Protein AF-A0A352CV42-F1 (afdb_monomer)

Structure (mm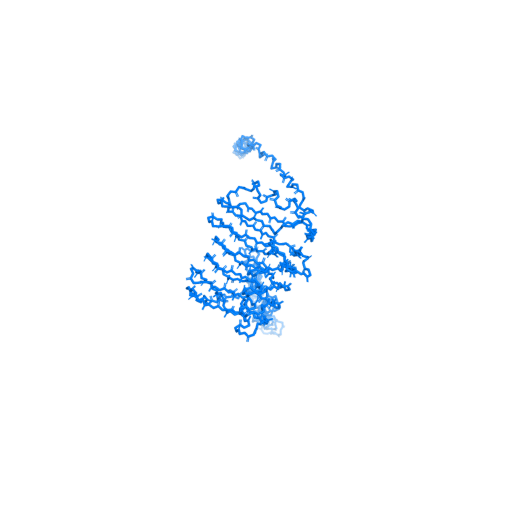CIF, N/CA/C/O backbone):
data_AF-A0A352CV42-F1
#
_entry.id   AF-A0A352CV42-F1
#
loop_
_atom_site.group_PDB
_atom_site.id
_atom_site.type_symbol
_atom_site.label_atom_id
_atom_site.label_alt_id
_atom_site.label_comp_id
_atom_site.label_asym_id
_atom_site.label_entity_id
_atom_site.label_seq_id
_atom_site.pdbx_PDB_ins_code
_atom_site.Cartn_x
_atom_site.Cartn_y
_atom_site.Cartn_z
_atom_site.occupancy
_atom_site.B_iso_or_equiv
_atom_site.auth_seq_id
_atom_site.auth_comp_id
_atom_site.auth_asym_id
_atom_site.auth_atom_id
_atom_site.pdbx_PDB_model_num
ATOM 1 N N . MET A 1 1 ? -35.108 29.753 67.900 1.00 44.59 1 MET A N 1
ATOM 2 C CA . MET A 1 1 ? -34.947 29.609 66.430 1.00 44.59 1 MET A CA 1
ATOM 3 C C . MET A 1 1 ? -33.799 30.403 65.789 1.00 44.59 1 MET A C 1
ATOM 5 O O . MET A 1 1 ? -33.367 29.991 64.727 1.00 44.59 1 MET A O 1
ATOM 9 N N . LYS A 1 2 ? -33.231 31.471 66.382 1.00 38.94 2 LYS A N 1
ATOM 10 C CA . LYS A 1 2 ? -32.103 32.222 65.763 1.00 38.94 2 LYS A CA 1
ATOM 11 C C . LYS A 1 2 ? -30.687 31.648 65.998 1.00 38.94 2 LYS A C 1
ATOM 13 O O . LYS A 1 2 ? -29.752 32.068 65.327 1.00 38.94 2 LYS A O 1
ATOM 18 N N . ILE A 1 3 ? -30.512 30.689 66.914 1.00 37.19 3 ILE A N 1
ATOM 19 C CA . ILE A 1 3 ? -29.184 30.149 67.293 1.00 37.19 3 ILE A CA 1
ATOM 20 C C . ILE A 1 3 ? -28.793 28.905 66.465 1.00 37.19 3 ILE A C 1
ATOM 22 O O . ILE A 1 3 ? -27.615 28.708 66.176 1.00 37.19 3 ILE A O 1
ATOM 26 N N . LEU A 1 4 ? -29.769 28.117 65.997 1.00 36.81 4 LEU A N 1
ATOM 27 C CA . LEU A 1 4 ? -29.536 26.957 65.117 1.00 36.81 4 LEU A CA 1
ATOM 28 C C . LEU A 1 4 ? -29.129 27.363 63.687 1.00 36.81 4 LEU A C 1
ATOM 30 O O . LEU A 1 4 ? -28.335 26.672 63.061 1.00 36.81 4 LEU A O 1
ATOM 34 N N . TYR A 1 5 ? -29.573 28.533 63.213 1.00 37.97 5 TYR A N 1
ATOM 35 C CA . TYR A 1 5 ? -29.258 29.038 61.869 1.00 37.97 5 TYR A CA 1
ATOM 36 C C . TYR A 1 5 ? -27.794 29.506 61.723 1.00 37.97 5 TYR A C 1
ATOM 38 O O . TYR A 1 5 ? -27.176 29.323 60.680 1.00 37.97 5 TYR A O 1
ATOM 46 N N . LYS A 1 6 ? -27.184 30.045 62.793 1.00 40.19 6 LYS A N 1
ATOM 47 C CA . LYS A 1 6 ? -25.776 30.494 62.772 1.00 40.19 6 LYS A CA 1
ATOM 48 C C . LYS A 1 6 ? -24.760 29.346 62.830 1.00 40.19 6 LYS A C 1
ATOM 50 O O . LYS A 1 6 ? -23.669 29.489 62.288 1.00 40.19 6 LYS A O 1
ATOM 55 N N . LYS A 1 7 ? -25.100 28.212 63.458 1.00 40.09 7 LYS A N 1
ATOM 56 C CA . LYS A 1 7 ? -24.199 27.044 63.531 1.00 40.09 7 LYS A CA 1
ATOM 57 C C . LYS A 1 7 ? -24.147 26.254 62.216 1.00 40.09 7 LYS A C 1
ATOM 59 O O . LYS A 1 7 ? -23.082 25.754 61.876 1.00 40.09 7 LYS A O 1
ATOM 64 N N . GLY A 1 8 ? -25.247 26.214 61.455 1.00 41.50 8 GLY A N 1
ATOM 65 C CA . GLY A 1 8 ? -25.290 25.579 60.131 1.00 41.50 8 GLY A CA 1
ATOM 66 C C . GLY A 1 8 ? -24.455 26.319 59.081 1.00 41.50 8 GLY A C 1
ATOM 67 O O . GLY A 1 8 ? -23.650 25.701 58.395 1.00 41.50 8 GLY A O 1
ATOM 68 N N . ILE A 1 9 ? -24.553 27.651 59.022 1.00 44.56 9 ILE A N 1
ATOM 69 C CA . ILE A 1 9 ? -23.793 28.467 58.054 1.00 44.56 9 ILE A CA 1
ATOM 70 C C . ILE A 1 9 ? -22.281 28.403 58.328 1.00 44.56 9 ILE A C 1
ATOM 72 O O . ILE A 1 9 ? -21.491 28.276 57.399 1.00 44.56 9 ILE A O 1
ATOM 76 N N . ALA A 1 10 ? -21.862 28.404 59.599 1.00 40.94 10 ALA A N 1
ATOM 77 C CA . ALA A 1 10 ? -20.447 28.279 59.957 1.00 40.94 10 ALA A CA 1
ATOM 78 C C . ALA A 1 10 ? -19.856 26.894 59.622 1.00 40.94 10 ALA A C 1
ATOM 80 O O . ALA A 1 10 ? -18.671 26.799 59.300 1.00 40.94 10 ALA A O 1
ATOM 81 N N . ALA A 1 11 ? -20.664 25.828 59.671 1.00 42.75 11 ALA A N 1
ATOM 82 C CA . ALA A 1 11 ? -20.251 24.484 59.264 1.00 42.75 11 ALA A CA 1
ATOM 83 C C . ALA A 1 11 ? -20.149 24.357 57.733 1.00 42.75 11 ALA A C 1
ATOM 85 O O . ALA A 1 11 ? -19.164 23.821 57.231 1.00 42.75 11 ALA A O 1
ATOM 86 N N . VAL A 1 12 ? -21.103 24.936 56.995 1.00 46.34 12 VAL A N 1
ATOM 87 C CA . VAL A 1 12 ? -21.096 24.965 55.522 1.00 46.34 12 VAL A CA 1
ATOM 88 C C . VAL A 1 12 ? -19.933 25.810 54.982 1.00 46.34 12 VAL A C 1
ATOM 90 O O . VAL A 1 12 ? -19.241 25.367 54.071 1.00 46.34 12 VAL A O 1
ATOM 93 N N . CYS A 1 13 ? -19.619 26.959 55.596 1.00 44.19 13 CYS A N 1
ATOM 94 C CA . CYS A 1 13 ? -18.446 27.766 55.229 1.00 44.19 13 CYS A CA 1
ATOM 95 C C . CYS A 1 13 ? -17.107 27.060 55.504 1.00 44.19 13 CYS A C 1
ATOM 97 O O . CYS A 1 13 ? -16.159 27.253 54.749 1.00 44.19 13 CYS A O 1
ATOM 99 N N . ARG A 1 14 ? -17.004 26.236 56.559 1.00 46.50 14 ARG A N 1
ATOM 100 C CA . ARG A 1 14 ? -15.775 25.474 56.851 1.00 46.50 14 ARG A CA 1
ATOM 101 C C . ARG A 1 14 ? -15.557 24.330 55.867 1.00 46.50 14 ARG A C 1
ATOM 103 O O . ARG A 1 14 ? -14.428 24.124 55.442 1.00 46.50 14 ARG A O 1
ATOM 110 N N . ILE A 1 15 ? -16.625 23.635 55.476 1.00 47.34 15 ILE A N 1
ATOM 111 C CA . ILE A 1 15 ? -16.559 22.572 54.465 1.00 47.34 15 ILE A CA 1
ATOM 112 C C . ILE A 1 15 ? -16.246 23.181 53.090 1.00 47.34 15 ILE A C 1
ATOM 114 O O . ILE A 1 15 ? -15.341 22.703 52.418 1.00 47.34 15 ILE A O 1
ATOM 118 N N . ALA A 1 16 ? -16.881 24.299 52.719 1.00 46.31 16 ALA A N 1
ATOM 119 C CA . ALA A 1 16 ? -16.576 25.010 51.476 1.00 46.31 16 ALA A CA 1
ATOM 120 C C . ALA A 1 16 ? -15.121 25.520 51.422 1.00 46.31 16 ALA A C 1
ATOM 122 O O . ALA A 1 16 ? -14.476 25.396 50.387 1.00 46.31 16 ALA A O 1
ATOM 123 N N . ALA A 1 17 ? -14.569 26.021 52.535 1.00 48.59 17 ALA A N 1
ATOM 124 C CA . ALA A 1 17 ? -13.170 26.454 52.606 1.00 48.59 17 ALA A CA 1
ATOM 125 C C . ALA A 1 17 ? -12.165 25.286 52.532 1.00 48.59 17 ALA A C 1
ATOM 127 O O . ALA A 1 17 ? -11.094 25.441 51.951 1.00 48.59 17 ALA A O 1
ATOM 128 N N . LEU A 1 18 ? -12.512 24.112 53.074 1.00 45.44 18 LEU A N 1
ATOM 129 C CA . LEU A 1 18 ? -11.712 22.885 52.955 1.00 45.44 18 LEU A CA 1
ATOM 130 C C . LEU A 1 18 ? -11.711 22.333 51.520 1.00 45.44 18 LEU A C 1
ATOM 132 O O . LEU A 1 18 ? -10.660 21.919 51.041 1.00 45.44 18 LEU A O 1
ATOM 136 N N . TYR A 1 19 ? -12.841 22.407 50.808 1.00 44.41 19 TYR A N 1
ATOM 137 C CA . TYR A 1 19 ? -12.911 22.062 49.381 1.00 44.41 19 TYR A CA 1
ATOM 138 C C . TYR A 1 19 ? -12.158 23.069 48.496 1.00 44.41 19 TYR A C 1
ATOM 140 O O . TYR A 1 19 ? -11.479 22.666 47.556 1.00 44.41 19 TYR A O 1
ATOM 148 N N . PHE A 1 20 ? -12.200 24.366 48.825 1.00 41.56 20 PHE A N 1
ATOM 149 C CA . PHE A 1 20 ? -11.473 25.398 48.075 1.00 41.56 20 PHE A CA 1
ATOM 150 C C . PHE A 1 20 ? -9.950 25.328 48.291 1.00 41.56 20 PHE A C 1
ATOM 152 O O . PHE A 1 20 ? -9.186 25.584 47.366 1.00 41.56 20 PHE A O 1
ATOM 159 N N . MET A 1 21 ? -9.489 24.923 49.483 1.00 45.03 21 MET A N 1
ATOM 160 C CA . MET A 1 21 ? -8.064 24.654 49.724 1.00 45.03 21 MET A CA 1
ATOM 161 C C . MET A 1 21 ? -7.590 23.336 49.099 1.00 45.03 21 MET A C 1
ATOM 163 O O . MET A 1 21 ? -6.465 23.281 48.611 1.00 45.03 21 MET A O 1
ATOM 167 N N . ALA A 1 22 ? -8.431 22.296 49.042 1.00 42.19 22 ALA A N 1
ATOM 168 C CA . ALA A 1 22 ? -8.100 21.056 48.333 1.00 42.19 22 ALA A CA 1
ATOM 169 C C . ALA A 1 22 ? -7.933 21.278 46.815 1.00 42.19 22 ALA A C 1
ATOM 171 O O . ALA A 1 22 ? -7.099 20.628 46.189 1.00 42.19 22 ALA A O 1
ATOM 172 N N . PHE A 1 23 ? -8.647 22.255 46.244 1.00 39.69 23 PHE A N 1
ATOM 173 C CA . PHE A 1 23 ? -8.516 22.645 44.835 1.00 39.69 23 PHE A CA 1
ATOM 174 C C . PHE A 1 23 ? -7.195 23.377 44.522 1.00 39.69 23 PHE A C 1
ATOM 176 O O . PHE A 1 23 ? -6.720 23.333 43.393 1.00 39.69 23 PHE A O 1
ATOM 183 N N . LEU A 1 24 ? -6.561 24.003 45.521 1.00 41.41 24 LEU A N 1
ATOM 184 C CA . LEU A 1 24 ? -5.278 24.703 45.358 1.00 41.41 24 LEU A CA 1
ATOM 185 C C . LEU A 1 24 ? -4.051 23.802 45.579 1.00 41.41 24 LEU A C 1
ATOM 187 O O . LEU A 1 24 ? -2.969 24.139 45.115 1.00 41.41 24 LEU A O 1
ATOM 191 N N . ILE A 1 25 ? -4.206 22.660 46.259 1.00 48.59 25 ILE A N 1
ATOM 192 C CA . ILE A 1 25 ? -3.109 21.705 46.522 1.00 48.59 25 ILE A CA 1
ATOM 193 C C . ILE A 1 25 ? -3.062 20.599 45.444 1.00 48.59 25 ILE A C 1
ATOM 195 O O . ILE A 1 25 ? -2.035 19.950 45.268 1.00 48.59 25 ILE A O 1
ATOM 199 N N . GLY A 1 26 ? -4.149 20.413 44.684 1.00 43.69 26 GLY A N 1
ATOM 200 C CA . GLY A 1 26 ? -4.246 19.461 43.568 1.00 43.69 26 GLY A CA 1
ATOM 201 C C . GLY A 1 26 ? -3.844 20.010 42.194 1.00 43.69 26 GLY A C 1
ATOM 202 O O . GLY A 1 26 ? -3.776 19.243 41.238 1.00 43.69 26 GLY A O 1
ATOM 203 N N . ALA A 1 27 ? -3.546 21.306 42.077 1.00 41.59 27 ALA A N 1
ATOM 204 C CA . ALA A 1 27 ? -2.967 21.871 40.865 1.00 41.59 27 ALA A CA 1
ATOM 205 C C . ALA A 1 27 ? -1.452 21.623 40.870 1.00 41.59 27 ALA A C 1
ATOM 207 O O . ALA A 1 27 ? -0.649 22.536 41.060 1.00 41.59 27 ALA A O 1
ATOM 208 N N . CYS A 1 28 ? -1.054 20.364 40.663 1.00 36.47 28 CYS A N 1
ATOM 209 C CA . CYS A 1 28 ? 0.224 20.129 40.003 1.00 36.47 28 CYS A CA 1
ATOM 210 C C . CYS A 1 28 ? 0.149 20.945 38.707 1.00 36.47 28 CYS A C 1
ATOM 212 O O . CYS A 1 28 ? -0.876 20.828 38.023 1.00 36.47 28 CYS A O 1
ATOM 214 N N . PRO A 1 29 ? 1.114 21.821 38.381 1.00 42.19 29 PRO A N 1
ATOM 215 C CA . PRO A 1 29 ? 1.125 22.397 37.053 1.00 42.19 29 PRO A CA 1
ATOM 216 C C . PRO A 1 29 ? 1.104 21.204 36.103 1.00 42.19 29 PRO A C 1
ATOM 218 O O . PRO A 1 29 ? 2.039 20.404 36.092 1.00 42.19 29 PRO A O 1
ATOM 221 N N . VAL A 1 30 ? -0.005 21.040 35.374 1.00 41.88 30 VAL A N 1
ATOM 222 C CA . VAL A 1 30 ? 0.027 20.342 34.098 1.00 41.88 30 VAL A CA 1
ATOM 223 C C . VAL A 1 30 ? 1.133 21.089 33.386 1.00 41.88 30 VAL A C 1
ATOM 225 O O . VAL A 1 30 ? 0.981 22.276 33.085 1.00 41.88 30 VAL A O 1
ATOM 228 N N . ALA A 1 31 ? 2.306 20.455 33.312 1.00 36.75 31 ALA A N 1
ATOM 229 C CA . ALA A 1 31 ? 3.345 20.903 32.418 1.00 36.75 31 ALA A CA 1
ATOM 230 C C . ALA A 1 31 ? 2.593 21.137 31.121 1.00 36.75 31 ALA A C 1
ATOM 232 O O . ALA A 1 31 ? 1.882 20.233 30.676 1.00 36.75 31 ALA A O 1
ATOM 233 N N . ALA A 1 32 ? 2.618 22.378 30.631 1.00 37.53 32 ALA A N 1
ATOM 234 C CA . ALA A 1 32 ? 2.191 22.630 29.276 1.00 37.53 32 ALA A CA 1
ATOM 235 C C . ALA A 1 32 ? 2.838 21.508 28.472 1.00 37.53 32 ALA A C 1
ATOM 237 O O . ALA A 1 32 ? 4.062 21.358 28.538 1.00 37.53 32 ALA A O 1
ATOM 238 N N . GLU A 1 33 ? 2.018 20.646 27.869 1.00 39.50 33 GLU A N 1
ATOM 239 C CA . GLU A 1 33 ? 2.494 19.856 26.755 1.00 39.50 33 GLU A CA 1
ATOM 240 C C . GLU A 1 33 ? 3.095 20.919 25.850 1.00 39.50 33 GLU A C 1
ATOM 242 O O . GLU A 1 33 ? 2.388 21.769 25.302 1.00 39.50 33 GLU A O 1
ATOM 247 N N . GLU A 1 34 ? 4.427 20.989 25.837 1.00 33.53 34 GLU A N 1
ATOM 248 C CA . GLU A 1 34 ? 5.099 21.541 24.691 1.00 33.53 34 GLU A CA 1
ATOM 249 C C . GLU A 1 34 ? 4.480 20.736 23.560 1.00 33.53 34 GLU A C 1
ATOM 251 O O . GLU A 1 34 ? 4.682 19.523 23.483 1.00 33.53 34 GLU A O 1
ATOM 256 N N . GLU A 1 35 ? 3.623 21.384 22.765 1.00 36.03 35 GLU A N 1
ATOM 257 C CA . GLU A 1 35 ? 3.402 20.980 21.391 1.00 36.03 35 GLU A CA 1
ATOM 258 C C . GLU A 1 35 ? 4.813 20.806 20.854 1.00 36.03 35 GLU A C 1
ATOM 260 O O . GLU A 1 35 ? 5.506 21.778 20.531 1.00 36.03 35 GLU A O 1
ATOM 265 N N . GLN A 1 36 ? 5.287 19.564 20.897 1.00 34.94 36 GLN A N 1
ATOM 266 C CA . GLN A 1 36 ? 6.521 19.166 20.287 1.00 34.94 36 GLN A CA 1
ATOM 267 C C . GLN A 1 36 ? 6.202 19.371 18.824 1.00 34.94 36 GLN A C 1
ATOM 269 O O . GLN A 1 36 ? 5.538 18.553 18.195 1.00 34.94 36 GLN A O 1
ATOM 274 N N . LYS A 1 37 ? 6.530 20.574 18.349 1.00 40.16 37 LYS A N 1
ATOM 275 C CA . LYS A 1 37 ? 6.384 20.993 16.975 1.00 40.16 37 LYS A CA 1
ATOM 276 C C . LYS A 1 37 ? 7.280 20.041 16.218 1.00 40.16 37 LYS A C 1
ATOM 278 O O . LYS A 1 37 ? 8.481 20.282 16.102 1.00 40.16 37 LYS A O 1
ATOM 283 N N . THR A 1 38 ? 6.702 18.917 15.813 1.00 48.12 38 THR A N 1
ATOM 284 C CA . THR A 1 38 ? 7.326 17.987 14.901 1.00 48.12 38 THR A CA 1
ATOM 285 C C . THR A 1 38 ? 7.803 18.862 13.749 1.00 48.12 38 THR A C 1
ATOM 287 O O . THR A 1 38 ? 7.013 19.670 13.235 1.00 48.12 38 THR A O 1
ATOM 290 N N . PRO A 1 39 ? 9.110 18.868 13.436 1.00 57.34 39 PRO A N 1
ATOM 291 C CA . PRO A 1 39 ? 9.580 19.582 12.263 1.00 57.34 39 PRO A CA 1
ATOM 292 C C . PRO A 1 39 ? 8.698 19.119 11.102 1.00 57.34 39 PRO A C 1
ATOM 294 O O . PRO A 1 39 ? 8.525 17.920 10.889 1.00 57.34 39 PRO A O 1
ATOM 297 N N . GLY A 1 40 ? 7.998 20.071 10.480 1.00 74.19 40 GLY A N 1
ATOM 298 C CA . GLY A 1 40 ? 6.953 19.747 9.518 1.00 74.19 40 GLY A CA 1
ATOM 299 C C . GLY A 1 40 ? 7.541 18.902 8.397 1.00 74.19 40 GLY A C 1
ATOM 300 O O . GLY A 1 40 ? 8.612 19.217 7.881 1.00 74.19 40 GLY A O 1
ATOM 301 N N . ILE A 1 41 ? 6.859 17.816 8.047 1.00 89.81 41 ILE A N 1
ATOM 302 C CA . ILE A 1 41 ? 7.316 16.908 7.002 1.00 89.81 41 ILE A CA 1
ATOM 303 C C . ILE A 1 41 ? 6.965 17.555 5.663 1.00 89.81 41 ILE A C 1
ATOM 305 O O . ILE A 1 41 ? 5.822 17.475 5.198 1.00 89.81 41 ILE A O 1
ATOM 309 N N . HIS A 1 42 ? 7.933 18.251 5.070 1.00 90.31 42 HIS A N 1
ATOM 310 C CA . HIS A 1 42 ? 7.743 19.021 3.841 1.00 90.31 42 HIS A CA 1
ATOM 311 C C . HIS A 1 42 ? 8.492 18.428 2.648 1.00 90.31 42 HIS A C 1
ATOM 313 O O . HIS A 1 42 ? 8.125 18.696 1.503 1.00 90.31 42 HIS A O 1
ATOM 319 N N . THR A 1 43 ? 9.521 17.619 2.896 1.00 95.19 43 THR A N 1
ATOM 320 C CA . THR A 1 43 ? 10.330 16.967 1.866 1.00 95.19 43 THR A CA 1
ATOM 321 C C . THR A 1 43 ? 10.488 15.468 2.114 1.00 95.19 43 THR A C 1
ATOM 323 O O . THR A 1 43 ? 10.235 14.956 3.206 1.00 95.19 43 THR A O 1
ATOM 326 N N . TRP A 1 44 ? 10.936 14.748 1.082 1.00 96.69 44 TRP A N 1
ATOM 327 C CA . TRP A 1 44 ? 11.281 13.328 1.186 1.00 96.69 44 TRP A CA 1
ATOM 328 C C . TRP A 1 44 ? 12.386 13.073 2.221 1.00 96.69 44 TRP A C 1
ATOM 330 O O . TRP A 1 44 ? 12.335 12.094 2.965 1.00 96.69 44 TRP A O 1
ATOM 340 N N . ALA A 1 45 ? 13.363 13.982 2.296 1.00 95.62 45 ALA A N 1
ATOM 341 C CA . ALA A 1 45 ? 14.452 13.917 3.262 1.00 95.62 45 ALA A CA 1
ATOM 342 C C . ALA A 1 45 ? 13.949 14.126 4.697 1.00 95.62 45 ALA A C 1
ATOM 344 O O . ALA A 1 45 ? 14.339 13.356 5.570 1.00 95.62 45 ALA A O 1
ATOM 345 N N . ASP A 1 46 ? 13.032 15.078 4.917 1.00 95.81 46 ASP A N 1
ATOM 346 C CA . ASP A 1 46 ? 12.433 15.321 6.239 1.00 95.81 46 ASP A CA 1
ATOM 347 C C .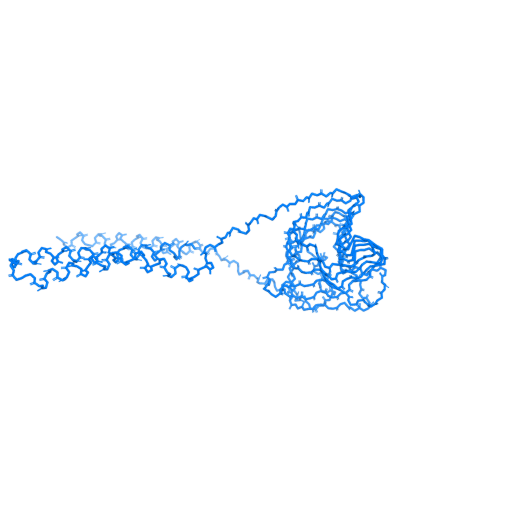 ASP A 1 46 ? 11.720 14.061 6.747 1.00 95.81 46 ASP A C 1
ATOM 349 O O . ASP A 1 46 ? 11.858 13.674 7.905 1.00 95.81 46 ASP A O 1
ATOM 353 N N . LEU A 1 47 ? 10.985 13.373 5.864 1.00 97.62 47 LEU A N 1
ATOM 354 C CA . LEU A 1 47 ? 10.314 12.122 6.213 1.00 97.62 47 LEU A CA 1
ATOM 355 C C . LEU A 1 47 ? 11.317 11.009 6.540 1.00 97.62 47 LEU A C 1
ATOM 357 O O . LEU A 1 47 ? 11.136 10.274 7.510 1.00 97.62 47 LEU A O 1
ATOM 361 N N . GLN A 1 48 ? 12.384 10.877 5.748 1.00 97.62 48 GLN A N 1
ATOM 362 C CA . GLN A 1 48 ? 13.420 9.884 6.019 1.00 97.62 48 GLN A CA 1
ATOM 363 C C . GLN A 1 48 ? 14.153 10.164 7.339 1.00 97.62 48 GLN A C 1
ATOM 365 O O . GLN A 1 48 ? 14.479 9.219 8.060 1.00 97.62 48 GLN A O 1
ATOM 370 N N . GLU A 1 49 ? 14.405 11.432 7.664 1.00 96.38 49 GLU A N 1
ATOM 371 C CA . GLU A 1 49 ? 14.984 11.856 8.940 1.00 96.38 49 GLU A CA 1
ATOM 372 C C . GLU A 1 49 ? 14.039 11.531 10.100 1.00 96.38 49 GLU A C 1
ATOM 374 O O . GLU A 1 49 ? 14.456 10.840 11.027 1.00 96.38 49 GLU A O 1
ATOM 379 N N . ALA A 1 50 ? 12.749 11.866 9.990 1.00 96.62 50 ALA A N 1
ATOM 380 C CA . ALA A 1 50 ? 11.741 11.514 10.990 1.00 96.62 50 ALA A CA 1
ATOM 381 C C . ALA A 1 50 ? 11.682 9.996 11.250 1.00 96.62 50 ALA A C 1
ATOM 383 O O . ALA A 1 50 ? 11.673 9.557 12.398 1.00 96.62 50 ALA A O 1
ATOM 384 N N . ILE A 1 51 ? 11.734 9.167 10.200 1.00 97.25 51 ILE A N 1
ATOM 385 C CA . ILE A 1 51 ? 11.823 7.699 10.325 1.00 97.25 51 ILE A CA 1
ATOM 386 C C . ILE A 1 51 ? 13.098 7.272 11.076 1.00 97.25 51 ILE A C 1
ATOM 388 O O . ILE A 1 51 ? 13.077 6.371 11.922 1.00 97.25 51 ILE A O 1
ATOM 392 N N . ASN A 1 52 ? 14.232 7.903 10.772 1.00 96.44 52 ASN A N 1
ATOM 393 C CA . ASN A 1 52 ? 15.515 7.578 11.392 1.00 96.44 52 ASN A CA 1
ATOM 394 C C . ASN A 1 52 ? 15.584 8.001 12.861 1.00 96.44 52 ASN A C 1
ATOM 396 O O . ASN A 1 52 ? 16.244 7.323 13.652 1.00 96.44 52 ASN A O 1
ATOM 400 N N . GLU A 1 53 ? 14.880 9.058 13.248 1.00 95.38 53 GLU A N 1
ATOM 401 C CA . GLU A 1 53 ? 14.814 9.549 14.626 1.00 95.38 53 GLU A CA 1
ATOM 402 C C . GLU A 1 53 ? 13.719 8.863 15.450 1.00 95.38 53 GLU A C 1
ATOM 404 O O . GLU A 1 53 ? 13.818 8.828 16.675 1.00 95.38 53 GLU A O 1
ATOM 409 N N . SER A 1 54 ? 12.758 8.204 14.793 1.00 94.50 54 SER A N 1
ATOM 410 C CA . SER A 1 54 ? 11.556 7.705 15.458 1.00 94.50 54 SER A CA 1
ATOM 411 C C . SER A 1 54 ? 11.818 6.729 16.619 1.00 94.50 54 SER A C 1
ATOM 413 O O . SER A 1 54 ? 12.630 5.797 16.526 1.00 94.50 54 SER A O 1
ATOM 415 N N . GLY A 1 55 ? 11.087 6.889 17.714 1.00 89.31 55 GLY A N 1
ATOM 416 C CA . GLY A 1 55 ? 11.022 5.937 18.813 1.00 89.31 55 GLY A CA 1
ATOM 417 C C . GLY A 1 55 ? 10.169 4.701 18.485 1.00 89.31 55 GLY A C 1
ATOM 418 O O . GLY A 1 55 ? 9.480 4.654 17.462 1.00 89.31 55 GLY A O 1
ATOM 419 N N . PRO A 1 56 ? 10.191 3.668 19.349 1.00 88.50 56 PRO A N 1
ATOM 420 C CA . PRO A 1 56 ? 9.318 2.507 19.204 1.00 88.50 56 PRO A CA 1
ATOM 421 C C . PRO A 1 56 ? 7.836 2.886 19.338 1.00 88.50 56 PRO A C 1
ATOM 423 O O . PRO A 1 56 ? 7.423 3.442 20.352 1.00 88.50 56 PRO A O 1
ATOM 426 N N . GLY A 1 57 ? 7.035 2.532 18.336 1.00 85.81 57 GLY A N 1
ATOM 427 C CA . GLY A 1 57 ? 5.600 2.805 18.260 1.00 85.81 57 GLY A CA 1
ATOM 428 C C . GLY A 1 57 ? 5.241 4.231 17.836 1.00 85.81 57 GLY A C 1
ATOM 429 O O . GLY A 1 57 ? 4.066 4.579 17.887 1.00 85.81 57 GLY A O 1
ATOM 430 N N . GLU A 1 58 ? 6.214 5.055 17.437 1.00 94.81 58 GLU A N 1
ATOM 431 C CA . GLU A 1 58 ? 5.959 6.455 17.091 1.00 94.81 58 GLU A CA 1
ATOM 432 C C . GLU A 1 58 ? 5.041 6.599 15.871 1.00 94.81 58 GLU A C 1
ATOM 434 O O . GLU A 1 58 ? 5.119 5.823 14.915 1.00 94.81 58 GLU A O 1
ATOM 439 N N . LEU A 1 59 ? 4.171 7.608 15.919 1.00 96.19 59 LEU A N 1
ATOM 440 C CA . LEU A 1 59 ? 3.280 7.995 14.835 1.00 96.19 59 LEU A CA 1
ATOM 441 C C . LEU A 1 59 ? 3.892 9.160 14.053 1.00 96.19 59 LEU A C 1
ATOM 443 O O . LEU A 1 59 ? 4.061 10.252 14.587 1.00 96.19 59 LEU A O 1
ATOM 447 N N . ILE A 1 60 ? 4.150 8.933 12.770 1.00 97.06 60 ILE A N 1
ATOM 448 C CA . ILE A 1 60 ? 4.609 9.937 11.816 1.00 97.06 60 ILE A CA 1
ATOM 449 C C . ILE A 1 60 ? 3.435 10.276 10.900 1.00 97.06 60 ILE A C 1
ATOM 451 O O . ILE A 1 60 ? 2.975 9.424 10.143 1.00 97.06 60 ILE A O 1
ATOM 455 N N . THR A 1 61 ? 2.954 11.516 10.952 1.00 96.25 61 THR A N 1
ATOM 456 C CA . THR A 1 61 ? 1.819 11.981 10.143 1.00 96.25 61 THR A CA 1
ATOM 457 C C . THR A 1 61 ? 2.298 12.911 9.037 1.00 96.25 61 THR A C 1
ATOM 459 O O . THR A 1 61 ? 2.965 13.909 9.311 1.00 96.25 61 THR A O 1
ATOM 462 N N . LEU A 1 62 ? 1.933 12.620 7.786 1.00 96.19 62 LEU A N 1
ATOM 463 C CA . LEU A 1 62 ? 2.246 13.507 6.667 1.00 96.19 62 LEU A CA 1
ATOM 464 C C . LEU A 1 62 ? 1.507 14.844 6.799 1.00 96.19 62 LEU A C 1
ATOM 466 O O . LEU A 1 62 ? 0.322 14.905 7.140 1.00 96.19 62 LEU A O 1
ATOM 470 N N . THR A 1 63 ? 2.213 15.928 6.479 1.00 95.12 63 THR A N 1
ATOM 471 C CA . THR A 1 63 ? 1.657 17.292 6.480 1.00 95.12 63 THR A CA 1
ATOM 472 C C . THR A 1 63 ? 1.443 17.866 5.080 1.00 95.12 63 THR A C 1
ATOM 474 O O . THR A 1 63 ? 0.977 18.995 4.942 1.00 95.12 63 THR A O 1
ATOM 477 N N . GLY A 1 64 ? 1.783 17.106 4.040 1.00 95.19 64 GLY A N 1
ATOM 478 C CA . GLY A 1 64 ? 1.652 17.503 2.645 1.00 95.19 64 GLY A CA 1
ATOM 479 C C . GLY A 1 64 ? 2.024 16.368 1.694 1.00 95.19 64 GLY A C 1
ATOM 480 O O . GLY A 1 64 ? 2.586 15.357 2.113 1.00 95.19 64 GLY A O 1
ATOM 481 N N . ASN A 1 65 ? 1.723 16.555 0.407 1.00 97.44 65 ASN A N 1
ATOM 482 C CA . ASN A 1 65 ? 2.192 15.649 -0.642 1.00 97.44 65 ASN A CA 1
ATOM 483 C C . ASN A 1 65 ? 3.716 15.719 -0.745 1.00 97.44 65 ASN A C 1
ATOM 485 O O . ASN A 1 65 ? 4.282 16.813 -0.783 1.00 97.44 65 ASN A O 1
ATOM 489 N N . LEU A 1 66 ? 4.357 14.561 -0.853 1.00 98.19 66 LEU A N 1
ATOM 490 C CA . LEU A 1 66 ? 5.799 14.435 -1.003 1.00 98.19 66 LEU A CA 1
ATOM 491 C C . LEU A 1 66 ? 6.104 13.724 -2.317 1.00 98.19 66 LEU A C 1
ATOM 493 O O . LEU A 1 66 ? 5.658 12.601 -2.544 1.00 98.19 66 LEU A O 1
ATOM 497 N N . THR A 1 67 ? 6.904 14.371 -3.157 1.00 97.75 67 THR A N 1
ATOM 498 C CA . THR A 1 67 ? 7.404 13.804 -4.410 1.00 97.75 67 THR A CA 1
ATOM 499 C C . THR A 1 67 ? 8.919 13.694 -4.318 1.00 97.75 67 THR A C 1
ATOM 501 O O . THR A 1 67 ? 9.594 14.692 -4.057 1.00 97.75 67 THR A O 1
ATOM 504 N N . ALA A 1 68 ? 9.452 12.492 -4.516 1.00 97.12 68 ALA A N 1
ATOM 505 C CA . ALA A 1 68 ? 10.886 12.246 -4.497 1.00 97.12 68 ALA A CA 1
ATOM 506 C C . ALA A 1 68 ? 11.588 12.922 -5.685 1.00 97.12 68 ALA A C 1
ATOM 508 O O . ALA A 1 68 ? 11.074 12.984 -6.809 1.00 97.12 68 ALA A O 1
ATOM 509 N N . LEU A 1 69 ? 12.805 13.396 -5.442 1.00 94.62 69 LEU A N 1
ATOM 510 C CA . LEU A 1 69 ? 13.728 13.846 -6.473 1.00 94.62 69 LEU A CA 1
ATOM 511 C C . LEU A 1 69 ? 14.481 12.649 -7.070 1.00 94.62 69 LEU A C 1
ATOM 513 O O . LEU A 1 69 ? 14.581 11.574 -6.479 1.00 94.62 69 LEU A O 1
ATOM 517 N N . SER A 1 70 ? 15.103 12.850 -8.232 1.00 87.81 70 SER A N 1
ATOM 518 C CA . SER A 1 70 ? 15.922 11.814 -8.880 1.00 87.81 70 SER A CA 1
ATOM 519 C C . SER A 1 70 ? 17.150 11.396 -8.057 1.00 87.81 70 SER A C 1
ATOM 521 O O . SER A 1 70 ? 17.703 10.326 -8.286 1.00 87.81 70 SER A O 1
ATOM 523 N N . SER A 1 71 ? 17.607 12.249 -7.133 1.00 90.75 71 SER A N 1
ATOM 524 C CA . SER A 1 71 ? 18.699 11.953 -6.196 1.00 90.75 71 SER A CA 1
ATOM 525 C C . SER A 1 71 ? 18.256 11.150 -4.977 1.00 90.75 71 SER A C 1
ATOM 527 O O . SER A 1 71 ? 19.108 10.611 -4.271 1.00 90.75 71 SER A O 1
ATOM 529 N N . ASP A 1 72 ? 16.953 11.094 -4.705 1.00 94.75 72 ASP A N 1
ATOM 530 C CA . ASP A 1 72 ? 16.430 10.407 -3.534 1.00 94.75 72 ASP A CA 1
ATOM 531 C C . ASP A 1 72 ? 16.406 8.897 -3.767 1.00 94.75 72 ASP A C 1
ATOM 533 O O . ASP A 1 72 ? 16.248 8.404 -4.887 1.00 94.75 72 ASP A O 1
ATOM 537 N N . SER A 1 73 ? 16.552 8.149 -2.678 1.00 94.94 73 SER A N 1
ATOM 538 C CA . SER A 1 73 ? 16.304 6.706 -2.636 1.00 94.94 73 SER A CA 1
ATOM 539 C C . SER A 1 73 ? 14.903 6.432 -2.087 1.00 94.94 73 SER A C 1
ATOM 541 O O . SER A 1 73 ? 14.285 7.310 -1.488 1.00 94.94 73 SER A O 1
ATOM 543 N N . GLY A 1 74 ? 14.399 5.208 -2.266 1.00 96.12 74 GLY A N 1
ATOM 544 C CA . GLY A 1 74 ? 13.191 4.767 -1.562 1.00 96.12 74 GLY A CA 1
ATOM 545 C C . GLY A 1 74 ? 13.316 4.941 -0.047 1.00 96.12 74 GLY A C 1
ATOM 546 O O . GLY A 1 74 ? 14.410 4.767 0.497 1.00 96.12 74 GLY A O 1
ATOM 547 N N . LEU A 1 75 ? 12.210 5.261 0.628 1.00 98.06 75 LEU A N 1
ATOM 548 C CA . LEU A 1 75 ? 12.196 5.417 2.081 1.00 98.06 75 LEU A CA 1
ATOM 549 C C . LEU A 1 75 ? 12.540 4.091 2.740 1.00 98.06 75 LEU A C 1
ATOM 551 O O . LEU A 1 75 ? 11.843 3.092 2.568 1.00 98.06 75 LEU A O 1
ATOM 555 N N . MET A 1 76 ? 13.609 4.075 3.517 1.00 98.00 76 MET A N 1
ATOM 556 C CA . MET A 1 76 ? 14.028 2.897 4.250 1.00 98.00 76 MET A CA 1
ATOM 557 C C . MET A 1 76 ? 13.479 2.966 5.668 1.00 98.00 76 MET A C 1
ATOM 559 O O . MET A 1 76 ? 13.697 3.962 6.352 1.00 98.00 76 MET A O 1
ATOM 563 N N . ILE A 1 77 ? 12.840 1.884 6.120 1.00 98.38 77 ILE A N 1
ATOM 564 C CA . ILE A 1 77 ? 12.551 1.630 7.533 1.00 98.38 77 ILE A CA 1
ATOM 565 C C . ILE A 1 77 ? 13.672 0.728 8.074 1.00 98.38 77 ILE A C 1
ATOM 567 O O . ILE A 1 77 ? 13.713 -0.463 7.736 1.00 98.38 77 ILE A O 1
ATOM 571 N N . PRO A 1 78 ? 14.629 1.265 8.857 1.00 97.75 78 PRO A N 1
ATOM 572 C CA . PRO A 1 78 ? 15.764 0.504 9.368 1.00 97.75 78 PRO A CA 1
ATOM 573 C C . PRO A 1 78 ? 15.357 -0.618 10.327 1.00 97.75 78 PRO A C 1
ATOM 575 O O . PRO A 1 78 ? 14.339 -0.542 11.013 1.00 97.75 78 PRO A O 1
ATOM 578 N N . ALA A 1 79 ? 16.201 -1.647 10.430 1.00 96.81 79 ALA A N 1
ATOM 579 C CA . ALA A 1 79 ? 16.020 -2.714 11.411 1.00 96.81 79 ALA A CA 1
ATOM 580 C C . ALA A 1 79 ? 15.922 -2.145 12.840 1.00 96.81 79 ALA A C 1
ATOM 582 O O . ALA A 1 79 ? 16.678 -1.245 13.206 1.00 96.81 79 ALA A O 1
ATOM 583 N N . GLY A 1 80 ? 15.001 -2.677 13.648 1.00 93.81 80 GLY A N 1
ATOM 584 C CA . GLY A 1 80 ? 14.746 -2.204 15.012 1.00 93.81 80 GLY A CA 1
ATOM 585 C C . GLY A 1 80 ? 13.844 -0.970 15.105 1.00 93.81 80 GLY A C 1
ATOM 586 O O . GLY A 1 80 ? 13.522 -0.553 16.217 1.00 93.81 80 GLY A O 1
ATOM 587 N N . LYS A 1 81 ? 13.407 -0.391 13.977 1.00 95.88 81 LYS A N 1
ATOM 588 C CA . LYS A 1 81 ? 12.353 0.629 13.973 1.00 95.88 81 LYS A CA 1
ATOM 589 C C . LYS A 1 81 ? 10.977 -0.016 13.993 1.00 95.88 81 LYS A C 1
ATOM 591 O O . LYS A 1 81 ? 10.710 -0.962 13.255 1.00 95.88 81 LYS A O 1
ATOM 596 N N . HIS A 1 82 ? 10.110 0.536 14.829 1.00 96.44 82 HIS A N 1
ATOM 597 C CA . HIS A 1 82 ? 8.704 0.177 14.937 1.00 96.44 82 HIS A CA 1
ATOM 598 C C . HIS A 1 82 ? 7.931 1.486 14.879 1.00 96.44 82 HIS A C 1
ATOM 600 O O . HIS A 1 82 ? 8.046 2.265 15.817 1.00 96.44 82 HIS A O 1
ATOM 606 N N . LEU A 1 83 ? 7.219 1.773 13.796 1.00 97.00 83 LEU A N 1
ATOM 607 C CA . LEU A 1 83 ? 6.527 3.054 13.647 1.00 97.00 83 LEU A CA 1
ATOM 608 C C . LEU A 1 83 ? 5.240 2.909 12.847 1.00 97.00 83 LEU A C 1
ATOM 610 O O . LEU A 1 83 ? 5.061 1.948 12.094 1.00 97.00 83 LEU A O 1
ATOM 614 N N . THR A 1 84 ? 4.369 3.896 13.004 1.00 98.12 84 THR A N 1
ATOM 615 C CA . THR A 1 84 ? 3.162 4.069 12.203 1.00 98.12 84 THR A CA 1
ATOM 616 C C . THR A 1 84 ? 3.341 5.271 11.290 1.00 98.12 84 THR A C 1
ATOM 618 O O . THR A 1 84 ? 3.600 6.370 11.769 1.00 98.12 84 THR A O 1
ATOM 621 N N . LEU A 1 85 ? 3.186 5.073 9.985 1.00 98.06 85 LEU A N 1
ATOM 622 C CA . LEU A 1 85 ? 3.081 6.138 9.000 1.00 98.06 85 LEU A CA 1
ATOM 623 C C . LEU A 1 85 ? 1.601 6.395 8.714 1.00 98.06 85 LEU A C 1
ATOM 625 O O . LEU A 1 85 ? 0.900 5.525 8.200 1.00 98.06 85 LEU A O 1
ATOM 629 N N . ASP A 1 86 ? 1.144 7.597 9.035 1.00 97.81 86 ASP A N 1
ATOM 630 C CA . ASP A 1 86 ? -0.178 8.091 8.681 1.00 97.81 86 ASP A CA 1
ATOM 631 C C . ASP A 1 86 ? -0.081 9.004 7.460 1.00 97.81 86 ASP A C 1
ATOM 633 O O . ASP A 1 86 ? 0.494 10.095 7.521 1.00 97.81 86 ASP A O 1
ATOM 637 N N . LEU A 1 87 ? -0.638 8.539 6.342 1.00 97.88 87 LEU A N 1
ATOM 638 C CA . LEU A 1 87 ? -0.625 9.262 5.074 1.00 97.88 87 LEU A CA 1
ATOM 639 C C . LEU A 1 87 ? -1.472 10.540 5.124 1.00 97.88 87 LEU A C 1
ATOM 641 O O . LEU A 1 87 ? -1.212 11.452 4.341 1.00 97.88 87 LEU A O 1
ATOM 645 N N . ASN A 1 88 ? -2.441 10.635 6.043 1.00 96.75 88 ASN A N 1
ATOM 646 C CA . ASN A 1 88 ? -3.250 11.831 6.293 1.00 96.75 88 ASN A CA 1
ATOM 647 C C . ASN A 1 88 ? -3.837 12.482 5.019 1.00 96.75 88 ASN A C 1
ATOM 649 O O . ASN A 1 88 ? -3.904 13.702 4.882 1.00 96.75 88 ASN A O 1
ATOM 653 N N . GLY A 1 89 ? -4.237 11.662 4.050 1.00 97.06 89 GLY A N 1
ATOM 654 C CA . GLY A 1 89 ? -4.836 12.086 2.786 1.00 97.06 89 GLY A CA 1
ATOM 655 C C . GLY A 1 89 ? -3.848 12.534 1.721 1.00 97.06 89 GLY A C 1
ATOM 656 O O . GLY A 1 89 ? -4.274 12.895 0.624 1.00 97.06 89 GLY A O 1
ATOM 657 N N . TYR A 1 90 ? -2.551 12.495 2.016 1.00 97.88 90 TYR A N 1
ATOM 658 C CA . TYR A 1 90 ? -1.502 12.955 1.123 1.00 97.88 90 TYR A CA 1
ATOM 659 C C . TYR A 1 90 ? -0.895 11.831 0.287 1.00 97.88 90 TYR A C 1
ATOM 661 O O . TYR A 1 90 ? -1.038 10.635 0.557 1.00 97.88 90 TYR A O 1
ATOM 669 N N . VAL A 1 91 ? -0.220 12.250 -0.777 1.00 98.25 91 VAL A N 1
ATOM 670 C CA . VAL A 1 91 ? 0.466 11.385 -1.728 1.00 98.25 91 VAL A CA 1
ATOM 671 C C . VAL A 1 91 ? 1.946 11.315 -1.378 1.00 98.25 91 VAL A C 1
ATOM 673 O O . VAL A 1 91 ? 2.611 12.343 -1.254 1.00 98.25 91 VAL A O 1
ATOM 676 N N . LEU A 1 92 ? 2.456 10.094 -1.279 1.00 98.25 92 LEU A N 1
ATOM 677 C CA . LEU A 1 92 ? 3.867 9.763 -1.262 1.00 98.25 92 LEU A CA 1
ATOM 678 C C . LEU A 1 92 ? 4.243 9.188 -2.634 1.00 98.25 92 LEU 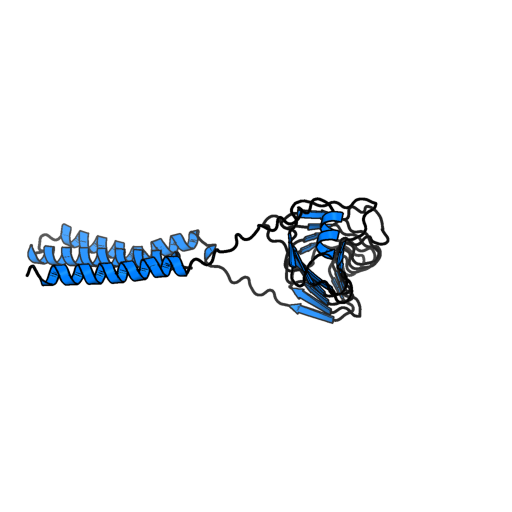A C 1
ATOM 680 O O . LEU A 1 92 ? 3.942 8.033 -2.941 1.00 98.25 92 LEU A O 1
ATOM 684 N N . ASP A 1 93 ? 4.866 10.018 -3.465 1.00 98.50 93 ASP A N 1
ATOM 685 C CA . ASP A 1 93 ? 5.185 9.707 -4.856 1.00 98.50 93 ASP A CA 1
ATOM 686 C C . ASP A 1 93 ? 6.694 9.549 -5.054 1.00 98.50 93 ASP A C 1
ATOM 688 O O . ASP A 1 93 ? 7.465 10.502 -4.930 1.00 98.50 93 ASP A O 1
ATOM 692 N N . ARG A 1 94 ? 7.129 8.332 -5.384 1.00 97.69 94 ARG A N 1
ATOM 693 C CA . ARG A 1 94 ? 8.536 8.029 -5.665 1.00 97.69 94 ARG A CA 1
ATOM 694 C C . ARG A 1 94 ? 9.007 8.575 -7.021 1.00 97.69 94 ARG A C 1
ATOM 696 O O . ARG A 1 94 ? 10.222 8.680 -7.210 1.00 97.69 94 ARG A O 1
ATOM 703 N N . ASN A 1 95 ? 8.078 8.974 -7.894 1.00 97.25 95 ASN A N 1
ATOM 704 C CA . ASN A 1 95 ? 8.297 9.728 -9.129 1.00 97.25 95 ASN A CA 1
ATOM 705 C C . ASN A 1 95 ? 9.334 9.106 -10.076 1.00 97.25 95 ASN A C 1
ATOM 707 O O . ASN A 1 95 ? 10.227 9.786 -10.586 1.00 97.25 95 ASN A O 1
ATOM 711 N N . LEU A 1 96 ? 9.242 7.792 -10.281 1.00 96.25 96 LEU A N 1
ATOM 712 C CA . LEU A 1 96 ? 10.072 7.077 -11.243 1.00 96.25 96 LEU A CA 1
ATOM 713 C C . LEU A 1 96 ? 9.286 6.769 -12.515 1.00 96.25 96 LEU A C 1
ATOM 715 O O . LEU A 1 96 ? 8.218 6.166 -12.478 1.00 96.25 96 LEU A O 1
ATOM 719 N N . ASP A 1 97 ? 9.863 7.143 -13.654 1.00 92.38 97 ASP A N 1
ATOM 720 C CA . ASP A 1 97 ? 9.391 6.801 -15.002 1.00 92.38 97 ASP A CA 1
ATOM 721 C C . ASP A 1 97 ? 10.097 5.561 -15.581 1.00 92.38 97 ASP A C 1
ATOM 723 O O . ASP A 1 97 ? 9.717 5.017 -16.619 1.00 92.38 97 ASP A O 1
A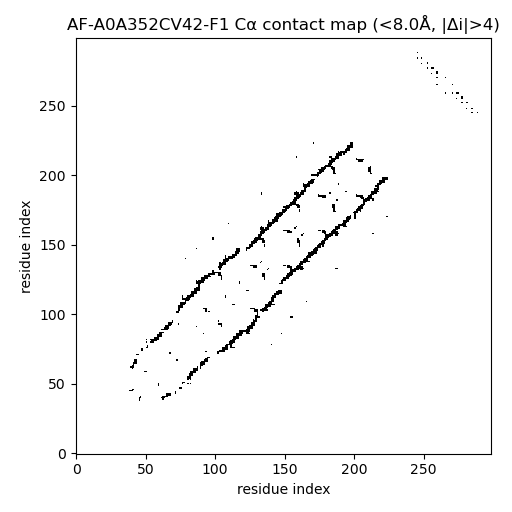TOM 727 N N . SER A 1 98 ? 11.151 5.113 -14.906 1.00 92.38 98 SER A N 1
ATOM 728 C CA . SER A 1 98 ? 12.037 4.043 -15.326 1.00 92.38 98 SER A CA 1
ATOM 729 C C . SER A 1 98 ? 12.612 3.326 -14.110 1.00 92.38 98 SER A C 1
ATOM 731 O O . SER A 1 98 ? 12.571 3.821 -12.983 1.00 92.38 98 SER A O 1
ATOM 733 N N . TRP A 1 99 ? 13.123 2.118 -14.338 1.00 92.44 99 TRP A N 1
ATOM 734 C CA . TRP A 1 99 ? 13.687 1.291 -13.281 1.00 92.44 99 TRP A CA 1
ATOM 735 C C . TRP A 1 99 ? 14.802 2.020 -12.515 1.00 92.44 99 TRP A C 1
ATOM 737 O O . TRP A 1 99 ? 15.733 2.555 -13.121 1.00 92.44 99 TRP A O 1
ATOM 747 N N . GLY A 1 100 ? 14.745 1.966 -11.182 1.00 87.69 100 GLY A N 1
ATOM 748 C CA . GLY A 1 100 ? 15.808 2.440 -10.296 1.00 87.69 100 GLY A CA 1
ATOM 749 C C . GLY A 1 100 ? 16.275 1.357 -9.324 1.00 87.69 100 GLY A C 1
ATOM 750 O O . GLY A 1 100 ? 15.464 0.589 -8.810 1.00 87.69 100 GLY A O 1
ATOM 751 N N . GLU A 1 101 ? 17.575 1.323 -9.013 1.00 86.00 101 GLU A N 1
ATOM 752 C CA . GLU A 1 101 ? 18.180 0.350 -8.080 1.00 86.00 101 GLU A CA 1
ATOM 753 C C . GLU A 1 101 ? 17.531 0.376 -6.682 1.00 86.00 101 GLU A C 1
ATOM 755 O O . GLU A 1 101 ? 17.357 -0.664 -6.052 1.00 86.00 101 GLU A O 1
ATOM 760 N N . PHE A 1 102 ? 17.090 1.554 -6.234 1.00 87.69 102 PHE A N 1
ATOM 761 C CA . PHE A 1 102 ? 16.321 1.763 -5.001 1.00 87.69 102 PHE A CA 1
ATOM 762 C C . PHE A 1 102 ? 14.941 2.336 -5.326 1.00 87.69 102 PHE A C 1
ATOM 764 O O . PHE A 1 102 ? 14.524 3.368 -4.788 1.00 87.69 102 PHE A O 1
ATOM 771 N N . GLY A 1 103 ? 14.279 1.696 -6.289 1.00 94.38 103 GLY A N 1
ATOM 772 C CA . GLY A 1 103 ? 13.073 2.216 -6.915 1.00 94.38 103 GLY A CA 1
ATOM 773 C C . GLY A 1 103 ? 11.765 1.960 -6.173 1.00 94.38 103 GLY A C 1
ATOM 774 O O . GLY A 1 103 ? 10.735 2.471 -6.598 1.00 94.38 103 GLY A O 1
ATOM 775 N N . SER A 1 104 ? 11.783 1.189 -5.082 1.00 97.06 104 SER A N 1
ATOM 776 C CA . SER A 1 104 ? 10.609 1.045 -4.217 1.00 97.06 104 SER A CA 1
ATOM 777 C C . SER A 1 104 ? 10.254 2.385 -3.568 1.00 97.06 104 SER A C 1
ATOM 779 O O . SER A 1 104 ? 11.165 3.133 -3.206 1.00 97.06 104 SER A O 1
ATOM 781 N N . VAL A 1 105 ? 8.969 2.680 -3.355 1.00 98.44 105 VAL A N 1
ATOM 782 C CA . VAL A 1 105 ? 8.573 3.849 -2.548 1.00 98.44 105 VAL A CA 1
ATOM 783 C C . VAL A 1 105 ? 9.048 3.662 -1.108 1.00 98.44 105 VAL A C 1
ATOM 785 O O . VAL A 1 105 ? 9.724 4.532 -0.563 1.00 98.44 105 VAL A O 1
ATOM 788 N N . ILE A 1 106 ? 8.748 2.497 -0.523 1.00 98.62 106 ILE A N 1
ATOM 789 C CA . ILE A 1 106 ? 9.113 2.138 0.850 1.00 98.62 106 ILE A CA 1
ATOM 790 C C . ILE A 1 106 ? 9.811 0.774 0.879 1.00 98.62 106 ILE A C 1
ATOM 792 O O . ILE A 1 106 ? 9.384 -0.184 0.233 1.00 98.62 106 ILE A O 1
ATOM 796 N N . GLN A 1 107 ? 10.876 0.665 1.669 1.00 98.19 107 GLN A N 1
ATOM 797 C CA . GLN A 1 107 ? 11.586 -0.576 1.958 1.00 98.19 107 GLN A CA 1
ATOM 798 C C . GLN A 1 107 ? 11.558 -0.851 3.460 1.00 98.19 107 GLN A C 1
ATOM 800 O O . GLN A 1 107 ? 12.156 -0.121 4.249 1.00 98.19 107 GLN A O 1
ATOM 805 N N . VAL A 1 108 ? 10.895 -1.933 3.860 1.00 98.62 108 VAL A N 1
ATOM 806 C CA . VAL A 1 108 ? 10.837 -2.366 5.260 1.00 98.62 108 VAL A CA 1
ATOM 807 C C . VAL A 1 108 ? 11.911 -3.422 5.484 1.00 98.62 108 VAL A C 1
ATOM 809 O O . VAL A 1 108 ? 11.805 -4.538 4.970 1.00 98.62 108 VAL A O 1
ATOM 812 N N . ASN A 1 109 ? 12.969 -3.085 6.222 1.00 98.12 109 ASN A N 1
ATOM 813 C CA . ASN A 1 109 ? 14.067 -4.020 6.456 1.00 98.12 109 ASN A CA 1
ATOM 814 C C . ASN A 1 109 ? 13.703 -5.109 7.471 1.00 98.12 109 ASN A C 1
ATOM 816 O O . ASN A 1 109 ? 12.820 -4.954 8.311 1.00 98.12 109 ASN A O 1
ATOM 820 N N . ALA A 1 110 ? 14.427 -6.227 7.413 1.00 97.94 110 ALA A N 1
ATOM 821 C CA . ALA A 1 110 ? 14.270 -7.306 8.380 1.00 97.94 110 ALA A CA 1
ATOM 822 C C . ALA A 1 110 ? 14.447 -6.794 9.820 1.00 97.94 110 ALA A C 1
ATOM 824 O O . ALA A 1 110 ? 15.395 -6.069 10.117 1.00 97.94 110 ALA A O 1
ATOM 825 N N . GLY A 1 111 ? 13.526 -7.174 10.708 1.00 95.62 111 GLY A N 1
ATOM 826 C CA . GLY A 1 111 ? 13.489 -6.693 12.092 1.00 95.62 111 GLY A CA 1
ATOM 827 C C . GLY A 1 111 ? 12.871 -5.303 12.276 1.00 95.62 111 GLY A C 1
ATOM 828 O O . GLY A 1 111 ? 12.866 -4.811 13.400 1.00 95.62 111 GLY A O 1
ATOM 829 N N . ALA A 1 112 ? 12.370 -4.667 11.214 1.00 98.25 112 ALA A N 1
ATOM 830 C CA . ALA A 1 112 ? 11.544 -3.467 11.301 1.00 98.25 112 ALA A CA 1
ATOM 831 C C . ALA A 1 112 ? 10.048 -3.817 11.310 1.00 98.25 112 ALA A C 1
ATOM 833 O O . ALA A 1 112 ? 9.640 -4.849 10.769 1.00 98.25 112 ALA A O 1
ATOM 834 N N . VAL A 1 113 ? 9.235 -2.932 11.883 1.00 98.31 113 VAL A N 1
ATOM 835 C CA . VAL A 1 113 ? 7.772 -2.973 11.815 1.00 98.31 113 VAL A CA 1
ATOM 836 C C . VAL A 1 113 ? 7.271 -1.627 11.308 1.00 98.31 113 VAL A C 1
ATOM 838 O O . VAL A 1 113 ? 7.525 -0.593 11.925 1.00 98.31 113 VAL A O 1
ATOM 841 N N . LEU A 1 114 ? 6.552 -1.658 10.193 1.00 98.62 114 LEU A N 1
ATOM 842 C CA . LEU A 1 114 ? 5.8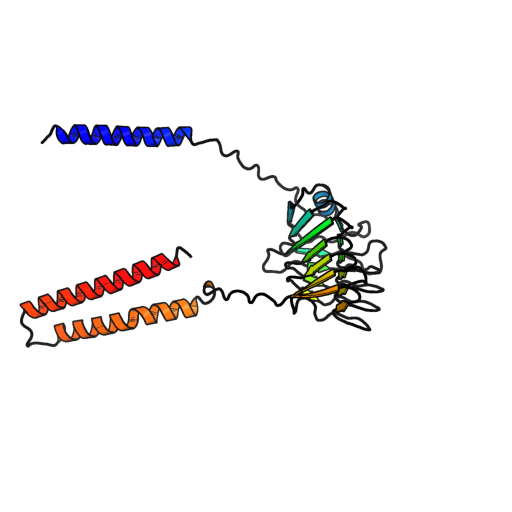65 -0.505 9.635 1.00 98.62 114 LEU A CA 1
ATOM 843 C C . LEU A 1 114 ? 4.364 -0.766 9.645 1.00 98.62 114 LEU A C 1
ATOM 845 O O . LEU A 1 114 ? 3.898 -1.692 8.980 1.00 98.62 114 LEU A O 1
ATOM 849 N N . THR A 1 115 ? 3.623 0.090 10.335 1.00 98.44 115 THR A N 1
ATOM 850 C CA . THR A 1 115 ? 2.179 0.217 10.144 1.00 98.44 115 THR A CA 1
ATOM 851 C C . THR A 1 115 ? 1.915 1.379 9.197 1.00 98.44 115 THR A C 1
ATOM 853 O O . THR A 1 115 ? 2.434 2.470 9.407 1.00 98.44 115 THR A O 1
ATOM 856 N N . VAL A 1 116 ? 1.128 1.158 8.150 1.00 98.25 116 VAL A N 1
ATOM 857 C CA . VAL A 1 116 ? 0.636 2.203 7.251 1.00 98.25 116 VAL A CA 1
ATOM 858 C C . VAL A 1 116 ? -0.855 2.358 7.477 1.00 98.25 116 VAL A C 1
ATOM 860 O O . VAL A 1 116 ? -1.605 1.379 7.430 1.00 98.25 116 VAL A O 1
ATOM 863 N N . ARG A 1 117 ? -1.274 3.601 7.686 1.00 96.75 117 ARG A N 1
ATOM 864 C CA . ARG A 1 117 ? -2.676 3.983 7.790 1.00 96.75 117 ARG A CA 1
ATOM 865 C C . ARG A 1 117 ? -2.915 5.320 7.108 1.00 96.75 117 ARG A C 1
ATOM 867 O O . ARG A 1 117 ? -1.989 6.040 6.746 1.00 96.75 117 ARG A O 1
ATOM 874 N N . ASP A 1 118 ? -4.178 5.659 6.993 1.00 96.50 118 ASP A N 1
ATOM 875 C CA . ASP A 1 118 ? -4.662 6.950 6.559 1.00 96.50 118 ASP A CA 1
ATOM 876 C C . ASP A 1 118 ? -5.813 7.382 7.466 1.00 96.50 118 ASP A C 1
ATOM 878 O O . ASP A 1 118 ? -6.830 6.691 7.549 1.00 96.50 118 ASP A O 1
ATOM 882 N N . SER A 1 119 ? -5.641 8.508 8.157 1.00 93.75 119 SER A N 1
ATOM 883 C CA . SER A 1 119 ? -6.666 9.103 9.025 1.00 93.75 119 SER A CA 1
ATOM 884 C C . SER A 1 119 ? -7.605 10.077 8.303 1.00 93.75 119 SER A C 1
ATOM 886 O O . SER A 1 119 ? -8.468 10.690 8.934 1.00 93.75 119 SER A O 1
ATOM 888 N N . SER A 1 120 ? -7.460 10.236 6.985 1.00 93.81 120 SER A N 1
ATOM 889 C CA . SER A 1 120 ? -8.259 11.174 6.198 1.00 93.81 120 SER A CA 1
ATOM 890 C C . SER A 1 120 ? -9.4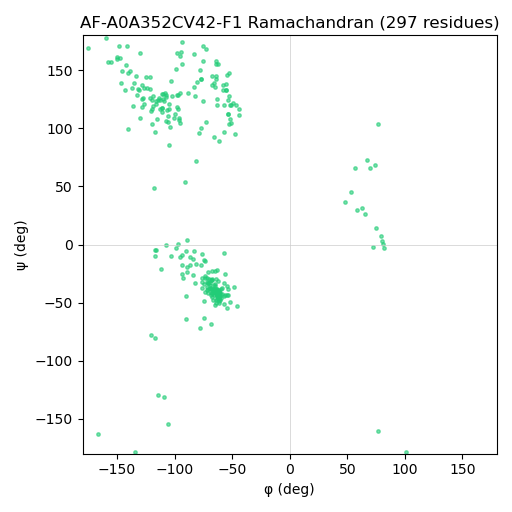83 10.519 5.558 1.00 93.81 120 SER A C 1
ATOM 892 O O . SER A 1 120 ? -9.571 9.305 5.404 1.00 93.81 120 SER A O 1
ATOM 894 N N . VAL A 1 121 ? -10.406 11.357 5.081 1.00 83.12 121 VAL A N 1
ATOM 895 C CA . VAL A 1 121 ? -11.530 10.911 4.238 1.00 83.12 121 VAL A CA 1
ATOM 896 C C . VAL A 1 121 ? -11.123 10.807 2.760 1.00 83.12 121 VAL A C 1
ATOM 898 O O . VAL A 1 121 ? -11.709 10.039 1.999 1.00 83.12 121 VAL A O 1
ATOM 901 N N . SER A 1 122 ? -10.120 11.575 2.319 1.00 83.00 122 SER A N 1
ATOM 902 C CA . SER A 1 122 ? -9.679 11.594 0.917 1.00 83.00 122 SER A CA 1
ATOM 903 C C . SER A 1 122 ? -8.904 10.337 0.522 1.00 83.00 122 SER A C 1
ATOM 905 O O . SER A 1 122 ? -8.948 9.938 -0.643 1.00 83.00 122 SER A O 1
ATOM 907 N N . GLY A 1 123 ? -8.252 9.683 1.485 1.00 90.19 123 GLY A N 1
ATOM 908 C CA . GLY A 1 123 ? -7.448 8.481 1.306 1.00 90.19 123 GLY A CA 1
ATOM 909 C C . GLY A 1 123 ? -6.079 8.781 0.697 1.00 90.19 123 G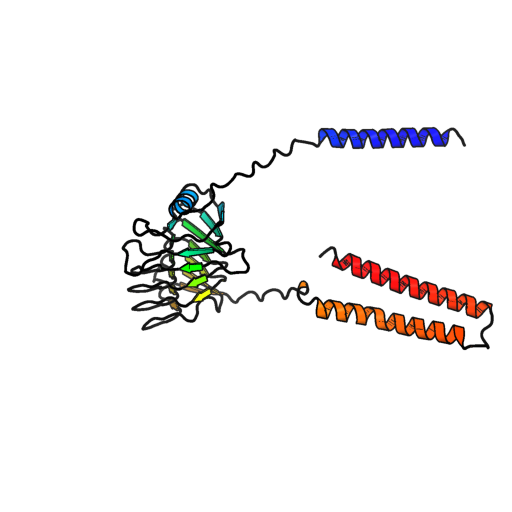LY A C 1
ATOM 910 O O . GLY A 1 123 ? -5.957 8.989 -0.513 1.00 90.19 123 GLY A O 1
ATOM 911 N N . GLY A 1 124 ? -5.046 8.765 1.532 1.00 97.38 124 GLY A N 1
ATOM 912 C CA . GLY A 1 124 ? -3.652 8.927 1.139 1.00 97.38 124 GLY A CA 1
ATOM 913 C C . GLY A 1 124 ? -3.140 7.800 0.245 1.00 97.38 124 GLY A C 1
ATOM 914 O O . GLY A 1 124 ? -3.717 6.710 0.183 1.00 97.38 124 GLY A O 1
ATOM 915 N N . THR A 1 125 ? -2.073 8.086 -0.501 1.00 98.50 125 THR A N 1
ATOM 916 C CA . THR A 1 125 ? -1.604 7.235 -1.605 1.00 98.50 125 THR A CA 1
ATOM 917 C C . THR A 1 125 ? -0.091 7.034 -1.594 1.00 98.50 125 THR A C 1
ATOM 919 O O . THR A 1 125 ? 0.655 7.985 -1.413 1.00 98.50 125 THR A O 1
ATOM 922 N N . ILE A 1 126 ? 0.356 5.808 -1.866 1.00 98.75 126 ILE A N 1
ATOM 923 C CA . ILE A 1 126 ? 1.746 5.414 -2.123 1.00 98.75 126 ILE A CA 1
ATOM 924 C C . ILE A 1 126 ? 1.870 5.021 -3.604 1.00 98.75 126 ILE A C 1
ATOM 926 O O . ILE A 1 126 ? 1.211 4.072 -4.043 1.00 98.75 126 ILE A O 1
ATOM 930 N N . THR A 1 127 ? 2.692 5.744 -4.372 1.00 98.69 127 THR A N 1
ATOM 931 C CA . THR A 1 127 ? 2.740 5.642 -5.846 1.00 98.69 127 THR A CA 1
ATOM 932 C C . THR A 1 127 ? 4.125 5.908 -6.442 1.00 98.69 127 THR A C 1
ATOM 934 O O . THR A 1 127 ? 5.042 6.363 -5.756 1.00 98.69 127 THR A O 1
ATOM 937 N N . GLY A 1 128 ? 4.262 5.649 -7.747 1.00 97.81 128 GLY A N 1
ATOM 938 C CA . GLY A 1 128 ? 5.392 6.090 -8.566 1.00 97.81 128 GLY A CA 1
ATOM 939 C C . GLY A 1 128 ? 6.675 5.301 -8.340 1.00 97.81 128 GLY A C 1
ATOM 940 O O . GLY A 1 128 ? 7.755 5.753 -8.722 1.00 97.81 128 GLY A O 1
ATOM 941 N N . GLY A 1 129 ? 6.589 4.145 -7.680 1.00 97.88 129 GLY A N 1
ATOM 942 C CA . GLY A 1 129 ? 7.723 3.252 -7.513 1.00 97.88 129 GLY A CA 1
ATOM 943 C C . GLY A 1 129 ? 7.973 2.398 -8.754 1.00 97.88 129 GLY A C 1
ATOM 944 O O . GLY A 1 129 ? 7.033 1.888 -9.365 1.00 97.88 129 GLY A O 1
ATOM 945 N N . TYR A 1 130 ? 9.250 2.210 -9.099 1.00 96.31 130 TYR A N 1
ATOM 946 C CA . TYR A 1 130 ? 9.683 1.361 -10.208 1.00 96.31 130 TYR A CA 1
ATOM 947 C C . TYR A 1 130 ? 10.952 0.577 -9.856 1.00 96.31 130 TYR A C 1
ATOM 949 O O . TYR A 1 130 ? 12.073 1.078 -9.942 1.00 96.31 130 TYR A O 1
ATOM 957 N N . HIS A 1 131 ? 10.780 -0.693 -9.481 1.00 93.81 131 HIS A N 1
ATOM 958 C CA . HIS A 1 131 ? 11.871 -1.567 -9.039 1.00 93.81 131 HIS A CA 1
ATOM 959 C C . HIS A 1 131 ? 11.803 -2.968 -9.679 1.00 93.81 131 HIS A C 1
ATOM 961 O O . HIS A 1 131 ? 10.935 -3.270 -10.493 1.00 93.81 131 HIS A O 1
ATOM 967 N N . ASN A 1 132 ? 12.728 -3.864 -9.322 1.00 92.38 132 ASN A N 1
ATOM 968 C CA . ASN A 1 132 ? 12.650 -5.271 -9.729 1.00 92.38 132 ASN A CA 1
ATOM 969 C C . ASN A 1 132 ? 11.522 -6.019 -9.008 1.00 92.38 132 ASN A C 1
ATOM 971 O O . ASN A 1 132 ? 10.861 -6.861 -9.606 1.00 92.38 132 ASN A O 1
ATOM 975 N N . ASN A 1 133 ? 11.310 -5.731 -7.723 1.00 91.94 133 ASN A N 1
ATOM 976 C CA . ASN A 1 133 ? 10.252 -6.334 -6.910 1.00 91.94 133 ASN A CA 1
ATOM 977 C C . ASN A 1 133 ? 9.741 -5.313 -5.889 1.00 91.94 133 ASN A C 1
ATOM 979 O O . ASN A 1 133 ? 10.568 -4.633 -5.279 1.00 91.94 133 ASN A O 1
ATOM 983 N N . GLY A 1 134 ? 8.431 -5.246 -5.651 1.00 91.25 134 GLY A N 1
ATOM 984 C CA . GLY A 1 134 ? 7.848 -4.309 -4.686 1.00 91.25 134 GLY A CA 1
ATOM 985 C C . GLY A 1 134 ? 8.005 -2.863 -5.139 1.00 91.25 134 GLY A C 1
ATOM 986 O O . GLY A 1 134 ? 8.844 -2.151 -4.592 1.00 91.25 134 GLY A O 1
ATOM 987 N N . GLY A 1 135 ? 7.252 -2.443 -6.156 1.00 93.81 135 GLY A N 1
ATOM 988 C CA . GLY A 1 135 ? 7.311 -1.075 -6.677 1.00 93.81 135 GLY A CA 1
ATOM 989 C C . GLY A 1 135 ? 6.825 -0.085 -5.623 1.00 93.81 135 GLY A C 1
ATOM 990 O O . GLY A 1 135 ? 7.560 0.816 -5.238 1.00 93.81 135 GLY A O 1
ATOM 991 N N . GLY A 1 136 ? 5.644 -0.322 -5.055 1.00 97.81 136 GLY A N 1
ATOM 992 C CA . GLY A 1 136 ? 5.164 0.438 -3.901 1.00 97.81 136 GLY A CA 1
ATOM 993 C C . GLY A 1 136 ? 5.992 0.125 -2.657 1.00 97.81 136 GLY A C 1
ATOM 994 O O . GLY A 1 136 ? 6.766 0.949 -2.172 1.00 97.81 136 GLY A O 1
ATOM 995 N N . ILE A 1 137 ? 5.858 -1.100 -2.150 1.00 98.56 137 ILE A N 1
ATOM 996 C CA . ILE A 1 137 ? 6.493 -1.530 -0.903 1.00 98.56 137 ILE A CA 1
ATOM 997 C C . ILE A 1 137 ? 7.268 -2.831 -1.107 1.00 98.56 137 ILE A C 1
ATOM 999 O O . ILE A 1 137 ? 6.723 -3.859 -1.515 1.00 98.56 137 ILE A O 1
ATOM 1003 N N . LEU A 1 138 ? 8.548 -2.811 -0.748 1.00 98.06 138 LEU A N 1
ATOM 1004 C CA . LEU A 1 138 ? 9.358 -4.013 -0.588 1.00 98.06 138 LEU A CA 1
ATOM 1005 C C . LEU A 1 138 ? 9.456 -4.356 0.900 1.00 98.06 138 LEU A C 1
ATOM 1007 O O . LEU A 1 138 ? 10.140 -3.670 1.660 1.00 98.06 138 LEU A O 1
ATOM 1011 N N . ASN A 1 139 ? 8.794 -5.432 1.321 1.00 98.50 139 ASN A N 1
ATOM 1012 C CA . ASN A 1 139 ? 8.752 -5.839 2.720 1.00 98.50 139 ASN A CA 1
ATOM 1013 C C . ASN A 1 139 ? 9.651 -7.046 3.004 1.00 98.50 139 ASN A C 1
ATOM 1015 O O . ASN A 1 139 ? 9.397 -8.148 2.523 1.00 98.50 139 ASN A O 1
ATOM 1019 N N . ARG A 1 140 ? 10.666 -6.852 3.848 1.00 98.31 140 ARG A N 1
ATOM 1020 C CA . ARG A 1 140 ? 11.515 -7.908 4.431 1.00 98.31 140 ARG A CA 1
ATOM 1021 C C . ARG A 1 140 ? 11.382 -7.994 5.957 1.00 98.31 140 ARG A C 1
ATOM 1023 O O . ARG A 1 140 ? 12.003 -8.865 6.562 1.00 98.31 140 ARG A O 1
ATOM 1030 N N . GLY A 1 141 ? 10.627 -7.082 6.571 1.00 98.50 141 GLY A N 1
ATOM 1031 C CA . GLY A 1 141 ? 10.305 -7.050 7.997 1.00 98.50 141 GLY A CA 1
ATOM 1032 C C . GLY A 1 141 ? 8.837 -7.392 8.221 1.00 98.50 141 GLY A C 1
ATOM 1033 O O . GLY A 1 141 ? 8.342 -8.378 7.674 1.00 98.50 141 GLY A O 1
ATOM 1034 N N . THR A 1 142 ? 8.149 -6.571 9.009 1.00 98.62 142 THR A N 1
ATOM 1035 C CA . THR A 1 142 ? 6.699 -6.655 9.198 1.00 98.62 142 THR A CA 1
ATOM 1036 C C . THR A 1 142 ? 6.025 -5.413 8.629 1.00 98.62 142 THR A C 1
ATOM 1038 O O . THR A 1 142 ? 6.331 -4.298 9.047 1.00 98.62 142 THR A O 1
ATOM 1041 N N . LEU A 1 143 ? 5.081 -5.616 7.716 1.00 98.62 143 LEU A N 1
ATOM 1042 C CA . LEU A 1 143 ? 4.199 -4.589 7.177 1.00 98.62 143 LEU A CA 1
ATOM 1043 C C . LEU A 1 143 ? 2.778 -4.837 7.680 1.00 98.62 143 LEU A C 1
ATOM 1045 O O . LEU A 1 143 ? 2.259 -5.943 7.534 1.00 98.62 143 LEU A O 1
ATOM 1049 N N . ILE A 1 144 ? 2.145 -3.803 8.218 1.00 98.00 144 ILE A N 1
ATOM 1050 C CA . ILE A 1 144 ? 0.723 -3.784 8.553 1.00 98.00 144 ILE A CA 1
ATOM 1051 C C . ILE A 1 144 ? 0.088 -2.675 7.715 1.00 98.00 144 ILE A C 1
ATOM 1053 O O . ILE A 1 144 ? 0.498 -1.525 7.824 1.00 98.00 144 ILE A O 1
ATOM 1057 N N . LEU A 1 145 ? -0.872 -3.013 6.859 1.00 97.25 145 LEU A N 1
ATOM 1058 C CA . LEU A 1 145 ? -1.653 -2.044 6.092 1.00 97.25 145 LEU A CA 1
ATOM 1059 C C . LEU A 1 145 ? -3.066 -1.993 6.675 1.00 97.25 145 LEU A C 1
ATOM 1061 O O . LEU A 1 145 ? -3.842 -2.933 6.499 1.00 97.25 145 LEU A O 1
ATOM 1065 N N . GLU A 1 146 ? -3.371 -0.913 7.389 1.00 95.06 146 GLU A N 1
ATOM 1066 C CA . GLU A 1 146 ? -4.680 -0.681 8.012 1.00 95.06 146 GLU A CA 1
ATOM 1067 C C . GLU A 1 146 ? -5.622 0.058 7.055 1.00 95.06 146 GLU A C 1
ATOM 1069 O O . GLU A 1 146 ? -6.783 -0.313 6.906 1.00 95.06 146 GLU A O 1
ATOM 1074 N N . SER A 1 147 ? -5.118 1.088 6.372 1.00 94.94 147 SER A N 1
ATOM 1075 C CA . SER A 1 147 ? -5.864 1.869 5.380 1.00 94.94 147 SER A CA 1
ATOM 1076 C C . SER A 1 147 ? -4.919 2.625 4.432 1.00 94.94 147 SER A C 1
ATOM 1078 O O . SER A 1 147 ? -3.695 2.539 4.551 1.00 94.94 147 SER A O 1
ATOM 1080 N N . GLY A 1 148 ? -5.484 3.343 3.455 1.00 95.69 148 GLY A N 1
ATOM 1081 C CA . GLY A 1 148 ? -4.740 4.046 2.404 1.00 95.69 148 GLY A CA 1
ATOM 1082 C C . GLY A 1 148 ? -4.725 3.303 1.065 1.00 95.69 148 GLY A C 1
ATOM 1083 O O . GLY A 1 148 ? -5.360 2.258 0.897 1.00 95.69 148 GLY A O 1
ATOM 1084 N N . ARG A 1 149 ? -4.039 3.879 0.074 1.00 97.81 149 ARG A N 1
ATOM 1085 C CA . ARG A 1 149 ? -3.968 3.347 -1.293 1.00 97.81 149 ARG A CA 1
ATOM 1086 C C . ARG A 1 149 ? -2.533 3.065 -1.709 1.00 97.81 149 ARG A C 1
ATOM 1088 O O . ARG A 1 149 ? -1.667 3.918 -1.554 1.00 97.81 149 ARG A O 1
ATOM 1095 N N . ILE A 1 150 ? -2.293 1.904 -2.304 1.00 98.50 150 ILE A N 1
ATOM 1096 C CA . ILE A 1 150 ? -1.051 1.584 -3.014 1.00 98.50 150 ILE A CA 1
ATOM 1097 C C . ILE A 1 150 ? -1.427 1.394 -4.480 1.00 98.50 150 ILE A C 1
ATOM 1099 O O . ILE A 1 150 ? -2.107 0.426 -4.830 1.00 98.50 150 ILE A O 1
ATOM 1103 N N . THR A 1 151 ? -1.044 2.342 -5.330 1.00 98.44 151 THR A N 1
ATOM 1104 C CA . THR A 1 151 ? -1.465 2.373 -6.737 1.00 98.44 151 THR A CA 1
ATOM 1105 C C . THR A 1 151 ? -0.416 3.017 -7.627 1.00 98.44 151 THR A C 1
ATOM 1107 O O . THR A 1 151 ? 0.445 3.730 -7.124 1.00 98.44 151 THR A O 1
ATOM 1110 N N . GLY A 1 152 ? -0.463 2.758 -8.936 1.00 97.69 152 GLY A N 1
ATOM 1111 C CA . GLY A 1 152 ? 0.440 3.388 -9.899 1.00 97.69 152 GLY A CA 1
ATOM 1112 C C . GLY A 1 152 ? 1.905 2.991 -9.719 1.00 97.69 152 GLY A C 1
ATOM 1113 O O . GLY A 1 152 ? 2.797 3.766 -10.057 1.00 97.69 152 GLY A O 1
ATOM 1114 N N . ASN A 1 153 ? 2.169 1.809 -9.154 1.00 98.19 153 ASN A N 1
ATOM 1115 C CA . ASN A 1 153 ? 3.521 1.283 -8.988 1.00 98.19 153 ASN A CA 1
ATOM 1116 C C . ASN A 1 153 ? 3.810 0.199 -10.027 1.00 98.19 153 ASN A C 1
ATOM 1118 O O . ASN A 1 153 ? 2.950 -0.633 -10.314 1.00 98.19 153 ASN A O 1
ATOM 1122 N N . THR A 1 154 ? 5.033 0.193 -10.554 1.00 96.62 154 THR A N 1
ATOM 1123 C CA . THR A 1 154 ? 5.464 -0.706 -11.634 1.00 96.62 154 THR A CA 1
ATOM 1124 C C . THR A 1 154 ? 6.646 -1.563 -11.187 1.00 96.62 154 THR A C 1
ATOM 1126 O O . THR A 1 154 ? 7.524 -1.106 -10.454 1.00 96.62 154 THR A O 1
ATOM 1129 N N . VAL A 1 155 ? 6.724 -2.817 -11.633 1.00 94.12 155 VAL A N 1
ATOM 1130 C CA . VAL A 1 155 ? 7.913 -3.657 -11.421 1.00 94.12 155 VAL A CA 1
ATOM 1131 C C . VAL A 1 155 ? 8.298 -4.491 -12.630 1.00 94.12 155 VAL A C 1
ATOM 1133 O O . VAL A 1 155 ? 7.449 -4.969 -13.380 1.00 94.12 155 VAL A O 1
ATOM 1136 N N . LEU A 1 156 ? 9.602 -4.752 -12.761 1.00 92.75 156 LEU A N 1
ATOM 1137 C CA . LEU A 1 156 ? 10.120 -5.630 -13.813 1.00 92.75 156 LEU A CA 1
ATOM 1138 C C . LEU A 1 156 ? 9.829 -7.114 -13.568 1.00 92.75 156 LEU A C 1
ATOM 1140 O O . LEU A 1 156 ? 9.746 -7.872 -14.528 1.00 92.75 156 LEU A O 1
ATOM 1144 N N . HIS A 1 157 ? 9.713 -7.555 -12.312 1.00 91.81 157 HIS A N 1
ATOM 1145 C CA . HIS A 1 157 ? 9.459 -8.964 -12.009 1.00 91.81 157 HIS A CA 1
ATOM 1146 C C . HIS A 1 157 ? 8.118 -9.160 -11.309 1.00 91.81 157 HIS A C 1
ATOM 1148 O O . HIS A 1 157 ? 7.151 -9.556 -11.951 1.00 91.81 157 HIS A O 1
ATOM 1154 N N . THR A 1 158 ? 8.036 -8.931 -9.996 1.00 92.69 158 THR A N 1
ATOM 1155 C CA . THR A 1 158 ? 6.846 -9.338 -9.232 1.00 92.69 158 THR A CA 1
ATOM 1156 C C . THR A 1 158 ? 6.484 -8.401 -8.094 1.00 92.69 158 THR A C 1
ATOM 1158 O O . THR A 1 158 ? 7.384 -7.860 -7.446 1.00 92.69 158 THR A O 1
ATOM 1161 N N . GLY A 1 159 ? 5.192 -8.301 -7.783 1.00 91.38 159 GLY A N 1
ATOM 1162 C CA . GLY A 1 159 ? 4.682 -7.468 -6.696 1.00 91.38 159 GLY A CA 1
ATOM 1163 C C . GLY A 1 159 ? 4.734 -5.993 -7.067 1.00 91.38 159 GLY A C 1
ATOM 1164 O O . GLY A 1 159 ? 5.564 -5.271 -6.516 1.00 91.38 159 GLY A O 1
ATOM 1165 N N . GLY A 1 160 ? 3.910 -5.563 -8.027 1.00 92.25 160 GLY A N 1
ATOM 1166 C CA . GLY A 1 160 ? 3.858 -4.165 -8.477 1.00 92.25 160 GLY A CA 1
ATOM 1167 C C . GLY A 1 160 ? 3.558 -3.221 -7.318 1.00 92.25 160 GLY A C 1
ATOM 1168 O O . GLY A 1 160 ? 4.341 -2.316 -7.033 1.00 92.25 160 GLY A O 1
ATOM 1169 N N . GLY A 1 161 ? 2.499 -3.516 -6.564 1.00 97.38 161 GLY A N 1
ATOM 1170 C CA . GLY A 1 161 ? 2.188 -2.838 -5.309 1.00 97.38 161 GLY A CA 1
ATOM 1171 C C . GLY A 1 161 ? 3.125 -3.272 -4.183 1.00 97.38 161 GLY A C 1
ATOM 1172 O O . GLY A 1 161 ? 3.893 -2.462 -3.668 1.00 97.38 161 GLY A O 1
ATOM 1173 N N . ILE A 1 162 ? 3.087 -4.554 -3.802 1.00 98.38 162 ILE A N 1
ATOM 1174 C CA . ILE A 1 162 ? 3.849 -5.091 -2.663 1.00 98.38 162 ILE A CA 1
ATOM 1175 C C . ILE A 1 162 ? 4.608 -6.364 -3.047 1.00 98.38 162 ILE A C 1
ATOM 1177 O O . ILE A 1 162 ? 4.033 -7.314 -3.574 1.00 98.38 162 ILE A O 1
ATOM 1181 N N . SER A 1 163 ? 5.890 -6.442 -2.685 1.00 98.12 163 SER A N 1
ATOM 1182 C CA . SER A 1 163 ? 6.633 -7.709 -2.626 1.00 98.12 163 SER A CA 1
ATOM 1183 C C . SER A 1 163 ? 6.937 -8.054 -1.173 1.00 98.12 163 SER A C 1
ATOM 1185 O O . SER A 1 163 ? 7.663 -7.321 -0.503 1.00 98.12 163 SER A O 1
ATOM 1187 N N . ASN A 1 164 ? 6.410 -9.181 -0.697 1.00 98.44 164 ASN A N 1
ATOM 1188 C CA . ASN A 1 164 ? 6.559 -9.650 0.674 1.00 98.44 164 ASN A CA 1
ATOM 1189 C C . ASN A 1 164 ? 7.537 -10.831 0.773 1.00 98.44 164 ASN A C 1
ATOM 1191 O O . ASN A 1 164 ? 7.221 -11.941 0.352 1.00 98.44 164 ASN A O 1
ATOM 1195 N N . ASP A 1 165 ? 8.699 -10.588 1.376 1.00 97.50 165 ASP A N 1
ATOM 1196 C CA . ASP A 1 165 ? 9.682 -11.587 1.820 1.00 97.50 165 ASP A CA 1
ATOM 1197 C C . ASP A 1 165 ? 9.641 -11.818 3.349 1.00 97.50 165 ASP A C 1
ATOM 1199 O O . ASP A 1 165 ? 10.301 -12.733 3.845 1.00 97.50 165 ASP A O 1
ATOM 1203 N N . GLY A 1 166 ? 8.899 -10.984 4.091 1.00 98.12 166 GLY A N 1
ATOM 1204 C CA . GLY A 1 166 ? 8.731 -11.038 5.547 1.00 98.12 166 GLY A CA 1
ATOM 1205 C C . GLY A 1 166 ? 7.292 -11.362 5.959 1.00 98.12 166 GLY A C 1
ATOM 1206 O O . GLY A 1 166 ? 6.697 -12.323 5.472 1.00 98.12 166 GLY A O 1
ATOM 1207 N N . THR A 1 167 ? 6.721 -10.566 6.860 1.00 98.56 167 THR A N 1
ATOM 1208 C CA . THR A 1 167 ? 5.321 -10.687 7.297 1.00 98.56 167 THR A CA 1
ATOM 1209 C C . THR A 1 167 ? 4.508 -9.507 6.782 1.00 98.56 167 THR A C 1
ATOM 1211 O O . THR A 1 167 ? 4.854 -8.367 7.074 1.00 98.56 167 THR A O 1
ATOM 1214 N N . ALA A 1 168 ? 3.417 -9.760 6.065 1.00 98.19 168 ALA A N 1
ATOM 1215 C CA . ALA A 1 168 ? 2.462 -8.742 5.639 1.00 98.19 168 ALA A CA 1
ATOM 1216 C C . ALA A 1 168 ? 1.082 -9.030 6.240 1.00 98.19 168 ALA A C 1
ATOM 1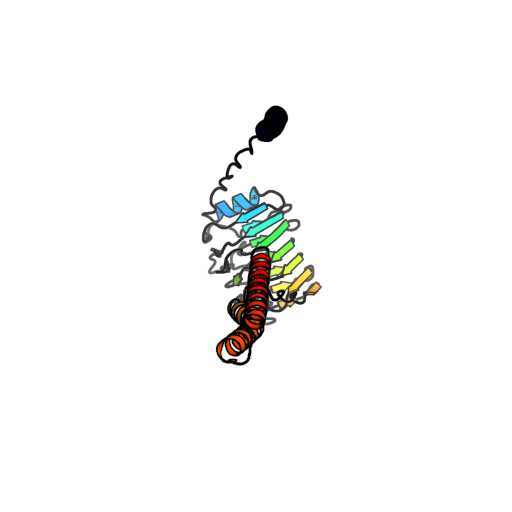218 O O . ALA A 1 168 ? 0.565 -10.138 6.106 1.00 98.19 168 ALA A O 1
ATOM 1219 N N . ILE A 1 169 ? 0.487 -8.035 6.890 1.00 97.44 169 ILE A N 1
ATOM 1220 C CA . ILE A 1 169 ? -0.876 -8.081 7.417 1.00 97.44 169 ILE A CA 1
ATOM 1221 C C . ILE A 1 169 ? -1.661 -6.970 6.719 1.00 97.44 169 ILE A C 1
ATOM 1223 O O . ILE A 1 169 ? -1.467 -5.792 7.004 1.00 97.44 169 ILE A O 1
ATOM 1227 N N . LEU A 1 170 ? -2.490 -7.342 5.751 1.00 96.31 170 LEU A N 1
ATOM 1228 C CA . LEU A 1 170 ? -3.236 -6.429 4.888 1.00 96.31 170 LEU A CA 1
ATOM 1229 C C . LEU A 1 170 ? -4.698 -6.421 5.347 1.00 96.31 170 LEU A C 1
ATOM 1231 O O . LEU A 1 170 ? -5.500 -7.229 4.882 1.00 96.31 170 LEU A O 1
ATOM 1235 N N . LEU A 1 171 ? -4.999 -5.570 6.329 1.00 89.00 171 LEU A N 1
ATOM 1236 C CA . LEU A 1 171 ? -6.289 -5.540 7.030 1.00 89.00 171 LEU A CA 1
ATOM 1237 C C . LEU A 1 171 ? -7.312 -4.623 6.360 1.00 89.00 171 LEU A C 1
ATOM 1239 O O . LEU A 1 171 ? -8.510 -4.830 6.530 1.00 89.00 171 LEU A O 1
ATOM 1243 N N . GLY A 1 172 ? -6.847 -3.639 5.593 1.00 88.12 172 GLY A N 1
ATOM 1244 C CA . GLY A 1 172 ? -7.705 -2.700 4.886 1.00 88.12 172 GLY A CA 1
ATOM 1245 C C . GLY A 1 172 ? -6.952 -1.898 3.830 1.00 88.12 172 GLY A C 1
ATOM 1246 O O . GLY A 1 172 ? -5.853 -2.259 3.402 1.00 88.12 172 GLY A O 1
ATOM 1247 N N . GLY A 1 173 ? -7.569 -0.799 3.397 1.00 90.56 173 GLY A N 1
ATOM 1248 C CA . GLY A 1 173 ? -7.069 0.016 2.293 1.00 90.56 173 GLY A CA 1
ATOM 1249 C C . GLY A 1 173 ? -7.332 -0.614 0.925 1.00 90.56 173 GLY A C 1
ATOM 1250 O O . GLY A 1 173 ? -8.220 -1.445 0.763 1.00 90.56 173 GLY A O 1
ATOM 1251 N N . SER A 1 174 ? -6.577 -0.174 -0.083 1.00 95.69 174 SER A N 1
ATOM 1252 C CA . SER A 1 174 ? -6.701 -0.686 -1.451 1.00 95.69 174 SER A CA 1
ATOM 1253 C C . SER A 1 174 ? -5.347 -0.778 -2.152 1.00 95.69 174 SER A C 1
ATOM 1255 O O . SER A 1 174 ? -4.552 0.163 -2.132 1.00 95.69 174 SER A O 1
ATOM 1257 N N . ILE A 1 175 ? -5.093 -1.912 -2.797 1.00 97.81 175 ILE A N 1
ATOM 1258 C CA . ILE A 1 175 ? -3.916 -2.183 -3.622 1.00 97.81 175 ILE A CA 1
ATOM 1259 C C . ILE A 1 175 ? -4.430 -2.421 -5.038 1.00 97.81 175 ILE A C 1
ATOM 1261 O O . ILE A 1 175 ? -4.920 -3.506 -5.357 1.00 97.81 175 ILE A O 1
ATOM 1265 N N . THR A 1 176 ? -4.389 -1.377 -5.864 1.00 97.69 176 THR A N 1
ATOM 1266 C CA . THR A 1 176 ? -5.072 -1.349 -7.167 1.00 97.69 176 THR A CA 1
ATOM 1267 C C . THR A 1 176 ? -4.244 -0.630 -8.218 1.00 97.69 176 THR A C 1
ATOM 1269 O O . THR A 1 176 ? -3.440 0.232 -7.876 1.00 97.69 176 THR A O 1
ATOM 1272 N N . GLY A 1 177 ? -4.427 -0.940 -9.504 1.00 97.44 177 GLY A N 1
ATOM 1273 C CA . GLY A 1 177 ? -3.741 -0.225 -10.586 1.00 97.44 177 GLY A CA 1
ATOM 1274 C C . GLY A 1 177 ? -2.212 -0.278 -10.495 1.00 97.44 177 GLY A C 1
ATOM 1275 O O . GLY A 1 177 ? -1.544 0.680 -10.876 1.00 97.44 177 GLY A O 1
ATOM 1276 N N . ASN A 1 178 ? -1.660 -1.354 -9.929 1.00 98.25 178 ASN A N 1
ATOM 1277 C CA . ASN A 1 178 ? -0.228 -1.633 -9.952 1.00 98.25 178 ASN A CA 1
ATOM 1278 C C . ASN A 1 178 ? 0.088 -2.641 -11.063 1.00 98.25 178 ASN A C 1
ATOM 1280 O O . ASN A 1 178 ? -0.744 -3.491 -11.391 1.00 98.25 178 ASN A O 1
ATOM 1284 N N . GLU A 1 179 ? 1.293 -2.562 -11.619 1.00 97.81 179 GLU A N 1
ATOM 1285 C CA . GLU A 1 179 ? 1.715 -3.349 -12.776 1.00 97.81 179 GLU A CA 1
ATOM 1286 C C . GLU A 1 179 ? 2.984 -4.157 -12.476 1.00 97.81 179 GLU A C 1
ATOM 1288 O O . GLU A 1 179 ? 3.961 -3.645 -11.922 1.00 97.81 179 GLU A O 1
ATOM 1293 N N . ALA A 1 180 ? 2.992 -5.430 -12.868 1.00 96.62 180 ALA A N 1
ATOM 1294 C CA . ALA A 1 180 ? 4.179 -6.276 -12.870 1.00 96.62 180 ALA A CA 1
ATOM 1295 C C . ALA A 1 180 ? 4.385 -6.910 -14.248 1.00 96.62 180 ALA A C 1
ATOM 1297 O O . ALA A 1 180 ? 3.466 -7.486 -14.816 1.00 96.62 180 ALA A O 1
ATOM 1298 N N . LEU A 1 181 ? 5.618 -6.888 -14.759 1.00 94.56 181 LEU A N 1
ATOM 1299 C CA . LEU A 1 181 ? 5.929 -7.493 -16.062 1.00 94.56 181 LEU A CA 1
ATOM 1300 C C . LEU A 1 181 ? 6.028 -9.029 -16.040 1.00 94.56 181 LEU A C 1
ATOM 1302 O O . LEU A 1 181 ? 6.156 -9.621 -17.109 1.00 94.56 181 LEU A O 1
ATOM 1306 N N . LEU A 1 182 ? 5.992 -9.684 -14.869 1.00 94.25 182 LEU A N 1
ATOM 1307 C CA . LEU A 1 182 ? 5.877 -11.147 -14.771 1.00 94.25 182 LEU A CA 1
ATOM 1308 C C . LEU A 1 182 ? 4.627 -11.566 -13.991 1.00 94.25 182 LEU A C 1
ATOM 1310 O O . LEU A 1 182 ? 3.650 -11.965 -14.614 1.00 94.25 182 LEU A O 1
ATOM 1314 N N . ASN A 1 183 ? 4.651 -11.488 -12.652 1.00 94.06 183 ASN A N 1
ATOM 1315 C CA . ASN A 1 183 ? 3.586 -12.054 -11.812 1.00 94.06 183 ASN A CA 1
ATOM 1316 C C . ASN A 1 183 ? 3.220 -11.173 -10.616 1.00 94.06 183 ASN A C 1
ATOM 1318 O O . ASN A 1 183 ? 4.106 -10.592 -9.985 1.00 94.06 183 ASN A O 1
ATOM 1322 N N . GLY A 1 184 ? 1.954 -11.183 -10.198 1.00 93.00 184 GLY A N 1
ATOM 1323 C CA . GLY A 1 184 ? 1.525 -10.484 -8.984 1.00 93.00 184 GLY A CA 1
ATOM 1324 C C . GLY A 1 184 ? 1.585 -8.976 -9.171 1.00 93.00 184 GLY A C 1
ATOM 1325 O O . GLY A 1 184 ? 2.411 -8.319 -8.537 1.00 93.00 184 GLY A O 1
ATOM 1326 N N . GLY A 1 185 ? 0.752 -8.433 -10.058 1.00 95.06 185 GLY A N 1
ATOM 1327 C CA . GLY A 1 185 ? 0.646 -6.990 -10.292 1.00 95.06 185 GLY A CA 1
ATOM 1328 C C . GLY A 1 185 ? 0.357 -6.232 -8.999 1.00 95.06 185 GLY A C 1
ATOM 1329 O O . GLY A 1 185 ? 1.028 -5.252 -8.690 1.00 95.06 185 GLY A O 1
ATOM 1330 N N . GLY A 1 186 ? -0.560 -6.742 -8.175 1.00 97.12 186 GLY A N 1
ATOM 1331 C CA . GLY A 1 186 ? -0.844 -6.196 -6.849 1.00 97.12 186 GLY A CA 1
ATOM 1332 C C . GLY A 1 186 ? 0.205 -6.612 -5.823 1.00 97.12 186 GLY A C 1
ATOM 1333 O O . GLY A 1 186 ? 1.022 -5.803 -5.380 1.00 97.12 186 GLY A O 1
ATOM 1334 N N . VAL A 1 187 ? 0.186 -7.886 -5.436 1.00 97.69 187 VAL A N 1
ATOM 1335 C CA . VAL A 1 187 ? 1.005 -8.434 -4.353 1.00 97.69 187 VAL A CA 1
ATOM 1336 C C . VAL A 1 187 ? 1.703 -9.718 -4.785 1.00 97.69 187 VAL A C 1
ATOM 1338 O O . VAL A 1 187 ? 1.086 -10.643 -5.309 1.00 97.69 187 VAL A O 1
ATOM 1341 N N . CYS A 1 188 ? 2.997 -9.820 -4.490 1.00 97.81 188 CYS A N 1
ATOM 1342 C CA . CYS A 1 188 ? 3.736 -11.074 -4.540 1.00 97.81 188 CYS A CA 1
ATOM 1343 C C . CYS A 1 188 ? 4.161 -11.484 -3.128 1.00 97.81 188 CYS A C 1
ATOM 1345 O O . CYS A 1 188 ? 4.962 -10.795 -2.497 1.00 97.81 188 CYS A O 1
ATOM 1347 N N . ASN A 1 189 ? 3.659 -12.621 -2.645 1.00 97.94 189 ASN A N 1
ATOM 1348 C CA . ASN A 1 189 ? 4.122 -13.235 -1.404 1.00 97.94 189 ASN A CA 1
ATOM 1349 C C . ASN A 1 189 ? 5.157 -14.316 -1.724 1.00 97.94 189 ASN A C 1
ATOM 1351 O O . ASN A 1 189 ? 4.825 -15.370 -2.268 1.00 97.94 189 ASN A O 1
ATOM 1355 N N . LYS A 1 190 ? 6.423 -14.036 -1.426 1.00 97.12 190 LYS A N 1
ATOM 1356 C CA . LYS A 1 190 ? 7.567 -14.879 -1.789 1.00 97.12 190 LYS A CA 1
ATOM 1357 C C . LYS A 1 190 ? 7.613 -16.150 -0.930 1.00 97.12 190 LYS A C 1
ATOM 1359 O O . LYS A 1 190 ? 6.943 -16.219 0.095 1.00 97.12 190 LYS A O 1
ATOM 1364 N N . PRO A 1 191 ? 8.438 -17.159 -1.273 1.00 97.69 191 PRO A N 1
ATOM 1365 C CA . PRO A 1 191 ? 8.446 -18.449 -0.570 1.00 97.69 191 PRO A CA 1
ATOM 1366 C C . PRO A 1 191 ? 8.687 -18.403 0.948 1.00 97.69 191 PRO A C 1
ATOM 1368 O O . PRO A 1 191 ? 8.284 -19.319 1.656 1.00 97.69 191 PRO A O 1
ATOM 1371 N N . LYS A 1 192 ? 9.362 -17.364 1.460 1.00 95.69 192 LYS A N 1
ATOM 1372 C CA . LYS A 1 192 ? 9.588 -17.156 2.906 1.00 95.69 192 LYS A CA 1
ATOM 1373 C C . LYS A 1 192 ? 8.537 -16.253 3.561 1.00 95.69 192 LYS A C 1
ATOM 1375 O O . LYS A 1 192 ? 8.540 -16.108 4.783 1.00 95.69 192 LYS A O 1
ATOM 1380 N N . GLY A 1 193 ? 7.690 -15.631 2.750 1.00 97.38 193 GLY A N 1
ATOM 1381 C CA . GLY A 1 193 ? 6.732 -14.638 3.180 1.00 97.38 193 GLY A CA 1
ATOM 1382 C C . GLY A 1 193 ? 5.516 -15.260 3.861 1.00 97.38 193 GLY A C 1
ATOM 1383 O O . GLY A 1 193 ? 5.015 -16.320 3.471 1.00 97.38 193 GLY A O 1
ATOM 1384 N N . HIS A 1 194 ? 5.039 -14.572 4.890 1.00 98.12 194 HIS A N 1
ATOM 1385 C CA . HIS A 1 194 ? 3.788 -14.855 5.578 1.00 98.12 194 HIS A CA 1
ATOM 1386 C C . HIS A 1 194 ? 2.843 -13.697 5.301 1.00 98.12 194 HIS A C 1
ATOM 1388 O O . HIS A 1 194 ? 3.194 -12.545 5.552 1.00 98.12 194 HIS A O 1
ATOM 1394 N N . MET A 1 195 ? 1.668 -13.991 4.763 1.00 97.50 195 MET A N 1
ATOM 1395 C CA . MET A 1 195 ? 0.688 -12.979 4.409 1.00 97.50 195 MET A CA 1
ATOM 1396 C C . MET A 1 195 ? -0.657 -13.310 5.037 1.00 97.50 195 MET A C 1
ATOM 1398 O O . MET A 1 195 ? -1.188 -14.396 4.818 1.00 97.50 195 MET A O 1
ATOM 1402 N N . THR A 1 196 ? -1.211 -12.357 5.775 1.00 96.75 196 THR A N 1
ATOM 1403 C CA . THR A 1 196 ? -2.622 -12.334 6.156 1.00 96.75 196 THR A CA 1
ATOM 1404 C C . THR A 1 196 ? -3.296 -11.230 5.358 1.00 96.75 196 THR A C 1
ATOM 1406 O O . THR A 1 196 ? -2.771 -10.118 5.307 1.00 96.75 196 THR A O 1
ATOM 1409 N N . ILE A 1 197 ? -4.422 -11.522 4.715 1.00 93.75 197 ILE A N 1
ATOM 1410 C CA . ILE A 1 197 ? -5.134 -10.559 3.869 1.00 93.75 197 ILE A CA 1
ATOM 1411 C C . ILE A 1 197 ? -6.640 -10.624 4.123 1.00 93.75 197 ILE A C 1
ATOM 1413 O O . ILE A 1 197 ? -7.212 -11.716 4.173 1.00 93.75 197 ILE A O 1
ATOM 1417 N N . CYS A 1 198 ? -7.265 -9.456 4.264 1.00 89.44 198 CYS A N 1
ATOM 1418 C CA . CYS A 1 198 ? -8.713 -9.305 4.206 1.00 89.44 198 CYS A CA 1
ATOM 1419 C C . CYS A 1 198 ? -9.198 -9.367 2.753 1.00 89.44 198 CYS A C 1
ATOM 1421 O O . CYS A 1 198 ? -8.540 -8.848 1.846 1.00 89.44 198 CYS A O 1
ATOM 1423 N N . ALA A 1 199 ? -10.352 -9.996 2.523 1.00 71.44 199 ALA A N 1
ATOM 1424 C CA . ALA A 1 199 ? -10.984 -9.986 1.205 1.00 71.44 199 ALA A CA 1
ATOM 1425 C C . ALA A 1 199 ? -11.139 -8.540 0.678 1.00 71.44 199 ALA A C 1
ATOM 1427 O O . ALA A 1 199 ? -11.288 -7.602 1.455 1.00 71.44 199 ALA A O 1
ATOM 1428 N N . ASP A 1 200 ? -11.052 -8.372 -0.642 1.00 80.50 200 ASP A N 1
ATOM 1429 C CA . ASP A 1 200 ? -11.238 -7.106 -1.376 1.00 80.50 200 ASP A CA 1
ATOM 1430 C C . ASP A 1 200 ? -10.132 -6.035 -1.263 1.00 80.50 200 ASP A C 1
ATOM 1432 O O . ASP A 1 200 ? -10.187 -5.029 -1.971 1.00 80.50 200 ASP A O 1
ATOM 1436 N N . VAL A 1 201 ? -9.065 -6.259 -0.484 1.00 92.50 201 VAL A N 1
ATOM 1437 C CA . VAL A 1 201 ? -7.949 -5.290 -0.380 1.00 92.50 201 VAL A CA 1
ATOM 1438 C C . VAL A 1 201 ? -7.133 -5.179 -1.677 1.00 92.50 201 VAL A C 1
ATOM 1440 O O . VAL A 1 201 ? -6.591 -4.116 -1.978 1.00 92.50 201 VAL A O 1
ATOM 1443 N N . VAL A 1 202 ? -7.026 -6.254 -2.464 1.00 95.75 202 VAL A N 1
ATOM 1444 C CA . VAL A 1 202 ? -6.203 -6.299 -3.687 1.00 95.75 202 VAL A CA 1
ATOM 1445 C C . VAL A 1 202 ? -7.093 -6.594 -4.887 1.00 95.75 202 VAL A C 1
ATOM 1447 O O . VAL A 1 202 ? -7.690 -7.667 -4.953 1.00 95.75 202 VAL A O 1
ATOM 1450 N N . SER A 1 203 ? -7.185 -5.654 -5.827 1.00 95.75 203 SER A N 1
ATOM 1451 C CA . SER A 1 203 ? -7.995 -5.814 -7.041 1.00 95.75 203 SER A CA 1
ATOM 1452 C C . SER A 1 203 ? -7.544 -4.889 -8.175 1.00 95.75 203 SER A C 1
ATOM 1454 O O . SER A 1 203 ? -6.941 -3.844 -7.943 1.00 95.75 203 SER A O 1
ATOM 1456 N N . GLY A 1 204 ? -7.857 -5.241 -9.425 1.00 96.00 204 GLY A N 1
ATOM 1457 C CA . GLY A 1 204 ? -7.644 -4.350 -10.573 1.00 96.00 204 GLY A CA 1
ATOM 1458 C C . GLY A 1 204 ? -6.174 -4.003 -10.826 1.00 96.00 204 GLY A C 1
ATOM 1459 O O . GLY A 1 204 ? -5.866 -2.890 -11.258 1.00 96.00 204 GLY A O 1
ATOM 1460 N N . ASN A 1 205 ? -5.266 -4.922 -10.508 1.00 98.00 205 ASN A N 1
ATOM 1461 C CA . ASN A 1 205 ? -3.852 -4.825 -10.859 1.00 98.00 205 ASN A CA 1
ATOM 1462 C C . ASN A 1 205 ? -3.577 -5.557 -12.184 1.00 98.00 205 ASN A C 1
ATOM 1464 O O . ASN A 1 205 ? -4.482 -6.157 -12.758 1.00 98.00 205 ASN A O 1
ATOM 1468 N N . GLN A 1 206 ? -2.354 -5.461 -12.710 1.00 97.94 206 GLN A N 1
ATOM 1469 C CA . GLN A 1 206 ? -2.002 -6.022 -14.018 1.00 97.94 206 GLN A CA 1
ATOM 1470 C C . GLN A 1 206 ? -0.695 -6.812 -13.966 1.00 97.94 206 GLN A C 1
ATOM 1472 O O . GLN A 1 206 ? 0.330 -6.310 -13.500 1.00 97.94 206 GLN A O 1
ATOM 1477 N N . ALA A 1 207 ? -0.722 -8.041 -14.475 1.00 96.94 207 ALA A N 1
ATOM 1478 C CA . ALA A 1 207 ? 0.451 -8.853 -14.759 1.00 96.94 207 ALA A CA 1
ATOM 1479 C C . ALA A 1 207 ? 0.149 -9.898 -15.851 1.00 96.94 207 ALA A C 1
ATOM 1481 O O . ALA A 1 207 ? -0.997 -10.294 -16.033 1.00 96.94 207 ALA A O 1
ATOM 1482 N N . PRO A 1 208 ? 1.157 -10.413 -16.576 1.00 96.00 208 PRO A N 1
ATOM 1483 C CA . PRO A 1 208 ? 0.949 -11.544 -17.482 1.00 96.00 208 PRO A CA 1
ATOM 1484 C C . PRO A 1 208 ? 0.303 -12.768 -16.822 1.00 96.00 208 PRO A C 1
ATOM 1486 O O . PRO A 1 208 ? -0.535 -13.426 -17.439 1.00 96.00 208 PRO A O 1
ATOM 1489 N N . GLU A 1 209 ? 0.675 -13.068 -15.575 1.00 92.50 209 GLU A N 1
ATOM 1490 C CA . GLU A 1 209 ? 0.001 -14.072 -14.754 1.00 92.50 209 GLU A CA 1
ATOM 1491 C C . GLU A 1 209 ? -0.253 -13.529 -13.342 1.00 92.50 209 GLU A C 1
ATOM 1493 O O . GLU A 1 209 ? 0.573 -12.821 -12.768 1.00 92.50 209 GLU A O 1
ATOM 1498 N N . TYR A 1 210 ? -1.375 -13.924 -12.733 1.00 94.31 210 TYR A N 1
ATOM 1499 C CA . TYR A 1 210 ? -1.732 -13.533 -11.364 1.00 94.31 210 TYR A CA 1
ATOM 1500 C C . TYR A 1 210 ? -1.779 -12.006 -11.179 1.00 94.31 210 TYR A C 1
ATOM 1502 O O . TYR A 1 210 ? -0.978 -11.447 -10.433 1.00 94.31 210 TYR A O 1
ATOM 1510 N N . ASP A 1 211 ? -2.719 -11.337 -11.851 1.00 94.81 211 ASP A N 1
ATOM 1511 C CA . ASP A 1 211 ? -2.904 -9.878 -11.802 1.00 94.81 211 ASP A CA 1
ATOM 1512 C C . ASP A 1 211 ? -2.855 -9.314 -10.379 1.00 94.81 211 ASP A C 1
ATOM 1514 O O . ASP A 1 211 ? -2.056 -8.430 -10.079 1.00 94.81 211 ASP A O 1
ATOM 1518 N N . ASP A 1 212 ? -3.657 -9.870 -9.474 1.00 95.69 212 ASP A N 1
ATOM 1519 C CA . ASP A 1 212 ? -3.803 -9.333 -8.125 1.00 95.69 212 ASP A CA 1
ATOM 1520 C C . ASP A 1 212 ? -2.807 -9.937 -7.136 1.00 95.69 212 ASP A C 1
ATOM 1522 O O . ASP A 1 212 ? -1.947 -9.226 -6.620 1.00 95.69 212 ASP A O 1
ATOM 1526 N N . VAL A 1 213 ? -2.885 -11.243 -6.867 1.00 96.31 213 VAL A N 1
ATOM 1527 C CA . VAL A 1 213 ? -2.064 -11.888 -5.831 1.00 96.31 213 VAL A CA 1
ATOM 1528 C C . VAL A 1 213 ? -1.337 -13.108 -6.383 1.00 96.31 213 VAL A C 1
ATOM 1530 O O . VAL A 1 213 ? -1.955 -14.107 -6.746 1.00 96.31 213 VAL A O 1
ATOM 1533 N N . PHE A 1 214 ? -0.003 -13.067 -6.352 1.00 96.81 214 PHE A N 1
ATOM 1534 C CA . PHE A 1 214 ? 0.858 -14.221 -6.600 1.00 96.81 214 PHE A CA 1
ATOM 1535 C C . PHE A 1 214 ? 1.460 -14.734 -5.288 1.00 96.81 214 PHE A C 1
ATOM 1537 O O . PHE A 1 214 ? 2.380 -14.131 -4.730 1.00 96.81 214 PHE A O 1
ATOM 1544 N N . ASN A 1 215 ? 0.947 -15.859 -4.786 1.00 97.06 215 ASN A N 1
ATOM 1545 C CA . ASN A 1 215 ? 1.389 -16.449 -3.524 1.00 97.06 215 ASN A CA 1
ATOM 1546 C C . ASN A 1 215 ? 2.276 -17.685 -3.730 1.00 97.06 215 ASN A C 1
ATOM 1548 O O . ASN A 1 215 ? 1.836 -18.692 -4.279 1.00 97.06 215 ASN A O 1
ATOM 1552 N N . GLN A 1 216 ? 3.501 -17.629 -3.211 1.00 96.69 216 GLN A N 1
ATOM 1553 C CA . GLN A 1 216 ? 4.442 -18.751 -3.121 1.00 96.69 216 GLN A CA 1
ATOM 1554 C C . GLN A 1 216 ? 4.789 -19.120 -1.668 1.00 96.69 216 GLN A C 1
ATOM 1556 O O . GLN A 1 216 ? 5.458 -20.129 -1.447 1.00 96.69 216 GLN A O 1
ATOM 1561 N N . GLY A 1 217 ? 4.388 -18.288 -0.701 1.00 96.81 217 GLY A N 1
ATOM 1562 C CA . GLY A 1 217 ? 4.592 -18.487 0.734 1.00 96.81 217 GLY A CA 1
ATOM 1563 C C . GLY A 1 217 ? 3.312 -18.903 1.464 1.00 96.81 217 GLY A C 1
ATOM 1564 O O . GLY A 1 217 ? 2.388 -19.476 0.879 1.00 96.81 217 GLY A O 1
ATOM 1565 N N . THR A 1 218 ? 3.251 -18.593 2.758 1.00 97.75 218 THR A N 1
ATOM 1566 C CA . THR A 1 218 ? 2.072 -18.860 3.594 1.00 97.75 218 THR A CA 1
ATOM 1567 C C . THR A 1 218 ? 1.043 -17.751 3.411 1.00 97.75 218 THR A C 1
ATOM 1569 O O . THR A 1 218 ? 1.376 -16.578 3.582 1.00 97.75 218 THR A O 1
ATOM 1572 N N . LEU A 1 219 ? -0.202 -18.124 3.111 1.00 95.88 219 LEU A N 1
ATOM 1573 C CA . LEU A 1 219 ? -1.338 -17.214 2.982 1.00 95.88 219 LEU A CA 1
ATOM 1574 C C . LEU A 1 219 ? -2.444 -17.606 3.962 1.00 95.88 219 LEU A C 1
ATOM 1576 O O . LEU A 1 219 ? -2.925 -18.738 3.933 1.00 95.88 219 LEU A O 1
ATOM 1580 N N . THR A 1 220 ? -2.871 -16.646 4.772 1.00 95.31 220 THR A N 1
ATOM 1581 C CA . THR A 1 220 ? -4.050 -16.726 5.630 1.00 95.31 220 THR A CA 1
ATOM 1582 C C . THR A 1 220 ? -5.074 -15.716 5.129 1.00 95.31 220 THR A C 1
ATOM 1584 O O . THR A 1 220 ? -4.767 -14.533 4.990 1.00 95.31 220 THR A O 1
ATOM 1587 N N . LEU A 1 221 ? -6.291 -16.172 4.853 1.00 91.44 221 LEU A N 1
ATOM 1588 C CA . LEU A 1 221 ? -7.406 -15.279 4.551 1.00 91.44 221 LEU A CA 1
ATOM 1589 C C . LEU A 1 221 ? -8.096 -14.906 5.860 1.00 91.44 221 LEU A C 1
ATOM 1591 O O . LEU A 1 221 ? -8.400 -15.786 6.667 1.00 91.44 221 LEU A O 1
ATOM 1595 N N . GLN A 1 222 ? -8.320 -13.616 6.058 1.00 85.69 222 GLN A N 1
ATOM 1596 C CA . GLN A 1 222 ? -9.120 -13.086 7.149 1.00 85.69 222 GLN A CA 1
ATOM 1597 C C . GLN A 1 222 ? -10.442 -12.594 6.556 1.00 85.69 222 GLN A C 1
ATOM 1599 O O . GLN A 1 222 ? -10.453 -11.872 5.559 1.00 85.69 222 GLN A O 1
ATOM 1604 N N . GLU A 1 223 ? -11.565 -13.029 7.122 1.00 77.81 223 GLU A N 1
ATOM 1605 C CA . GLU A 1 223 ? -12.847 -12.415 6.785 1.00 77.81 223 GLU A CA 1
ATOM 1606 C C . GLU A 1 223 ? -12.832 -10.987 7.329 1.00 77.81 223 GLU A C 1
ATOM 1608 O O . GLU A 1 223 ? -12.338 -10.754 8.435 1.00 77.81 223 GLU A O 1
ATOM 1613 N N . ALA A 1 224 ? -13.327 -10.030 6.542 1.00 63.09 224 ALA A N 1
ATOM 1614 C CA . ALA A 1 224 ? -13.574 -8.703 7.074 1.00 63.09 224 ALA A CA 1
ATOM 1615 C C . ALA A 1 224 ? -14.529 -8.875 8.261 1.00 63.09 224 ALA A C 1
ATOM 1617 O O . ALA A 1 224 ? -15.621 -9.423 8.090 1.00 63.09 224 ALA A O 1
ATOM 1618 N N . GLU A 1 225 ? -14.104 -8.461 9.458 1.00 63.31 225 GLU A N 1
ATOM 1619 C CA . GLU A 1 225 ? -15.049 -8.249 10.553 1.00 63.31 225 GLU A CA 1
ATOM 1620 C C . GLU A 1 225 ? -16.123 -7.327 9.962 1.00 63.31 225 GLU A C 1
ATOM 1622 O O . GLU A 1 225 ? -15.757 -6.274 9.424 1.00 63.31 225 GLU A O 1
ATOM 1627 N N . PRO A 1 226 ? -17.406 -7.736 9.919 1.00 51.59 226 PRO A N 1
ATOM 1628 C CA . PRO A 1 226 ? -18.440 -6.870 9.381 1.00 51.59 226 PRO A CA 1
ATOM 1629 C C . PRO A 1 226 ? -18.321 -5.558 10.141 1.00 51.59 226 PRO A C 1
ATOM 1631 O O . PRO A 1 226 ? -18.321 -5.600 11.372 1.00 51.59 226 PRO A O 1
ATOM 1634 N N . GLU A 1 227 ? -18.160 -4.432 9.432 1.00 55.62 227 GLU A N 1
ATOM 1635 C CA . GLU A 1 227 ? -18.262 -3.112 10.055 1.00 55.62 227 GLU A CA 1
ATOM 1636 C C . GLU A 1 227 ? -19.490 -3.184 10.959 1.00 55.62 227 GLU A C 1
ATOM 1638 O O . GLU A 1 227 ? -20.598 -3.426 10.464 1.00 55.62 227 GLU A O 1
ATOM 1643 N N . GLU A 1 228 ? -19.292 -3.145 12.283 1.00 48.88 228 GLU A N 1
ATOM 1644 C CA . GLU A 1 228 ? -20.411 -3.190 13.212 1.00 48.88 228 GLU A CA 1
ATOM 1645 C C . GLU A 1 228 ? -21.323 -2.066 12.763 1.00 48.88 228 GLU A C 1
ATOM 1647 O O . GLU A 1 228 ? -20.917 -0.912 12.811 1.00 48.88 228 GLU A O 1
ATOM 1652 N N . PHE A 1 229 ? -22.503 -2.397 12.242 1.00 44.62 229 PHE A N 1
ATOM 1653 C CA . PHE A 1 229 ? -23.404 -1.423 11.647 1.00 44.62 229 PHE A CA 1
ATOM 1654 C C . PHE A 1 229 ? -23.713 -0.363 12.709 1.00 44.62 229 PHE A C 1
ATOM 1656 O O . PHE A 1 229 ? -24.533 -0.586 13.604 1.00 44.62 229 PHE A O 1
ATOM 1663 N N . HIS A 1 230 ? -22.993 0.758 12.669 1.00 51.56 230 HIS A N 1
ATOM 1664 C CA . HIS A 1 230 ? -23.120 1.807 13.660 1.00 51.56 230 HIS A CA 1
ATOM 1665 C C . HIS A 1 230 ? -24.458 2.481 13.376 1.00 51.56 230 HIS A C 1
ATOM 1667 O O . HIS A 1 230 ? -24.631 3.220 12.408 1.00 51.56 230 HIS A O 1
ATOM 1673 N N . PHE A 1 231 ? -25.449 2.195 14.223 1.00 51.19 231 PHE A N 1
ATOM 1674 C CA . PHE A 1 231 ? -26.800 2.764 14.138 1.00 51.19 231 PHE A CA 1
ATOM 1675 C C . PHE A 1 231 ? -26.819 4.307 14.176 1.00 51.19 231 PHE A C 1
ATOM 1677 O O . PHE A 1 231 ? -27.874 4.912 13.972 1.00 51.19 231 PHE A O 1
ATOM 1684 N N . GLU A 1 232 ? -25.677 4.942 14.431 1.00 55.22 232 GLU A N 1
ATOM 1685 C CA . GLU A 1 232 ? -25.478 6.388 14.460 1.00 55.22 232 GLU A CA 1
ATOM 1686 C C . GLU A 1 232 ? -25.622 7.058 13.084 1.00 55.22 232 GLU A C 1
ATOM 1688 O O . GLU A 1 232 ? -26.131 8.178 13.018 1.00 55.22 232 GLU A O 1
ATOM 1693 N N . ASP A 1 233 ? -25.310 6.365 11.981 1.00 55.69 233 ASP A N 1
ATOM 1694 C CA . ASP A 1 233 ? -25.363 6.957 10.632 1.00 55.69 233 ASP A CA 1
ATOM 1695 C C . ASP A 1 233 ? -26.785 7.083 10.060 1.00 55.69 233 ASP A C 1
ATOM 1697 O O . ASP A 1 233 ? -27.058 7.881 9.157 1.00 55.69 233 ASP A O 1
ATOM 1701 N N . MET A 1 234 ? -27.757 6.364 10.625 1.00 61.31 234 MET A N 1
ATOM 1702 C CA . MET A 1 234 ? -29.143 6.373 10.150 1.00 61.31 234 MET A CA 1
ATOM 1703 C C . MET A 1 234 ? -29.980 7.447 10.854 1.00 61.31 234 MET A C 1
ATOM 1705 O O . MET A 1 234 ? -31.063 7.174 11.378 1.00 61.31 234 MET A O 1
ATOM 1709 N N . THR A 1 235 ? -29.508 8.696 10.826 1.00 64.44 235 THR A N 1
ATOM 1710 C CA . THR A 1 235 ? -30.205 9.879 11.379 1.00 64.44 235 THR A CA 1
ATOM 1711 C C . THR A 1 235 ? -31.673 9.967 10.947 1.00 64.44 235 THR A C 1
ATOM 1713 O O . THR A 1 235 ? -32.549 10.304 11.744 1.00 64.44 235 THR A O 1
ATOM 1716 N N . VAL A 1 236 ? -31.963 9.580 9.702 1.00 65.44 236 VAL A N 1
ATOM 1717 C CA . VAL A 1 236 ? -33.316 9.533 9.136 1.00 65.44 236 VAL A CA 1
ATOM 1718 C C . VAL A 1 236 ? -34.180 8.464 9.811 1.00 65.44 236 VAL A C 1
ATOM 1720 O O . VAL A 1 236 ? -35.300 8.753 10.225 1.00 65.44 236 VAL A O 1
ATOM 1723 N N . VAL A 1 237 ? -33.675 7.237 9.971 1.00 63.56 237 VAL A N 1
ATOM 1724 C CA . VAL A 1 237 ? -34.430 6.156 10.633 1.00 63.56 237 VAL A CA 1
ATOM 1725 C C . VAL A 1 237 ? -34.600 6.454 12.116 1.00 63.56 237 VAL A C 1
ATOM 1727 O O . VAL A 1 237 ? -35.687 6.224 12.639 1.00 63.56 237 VAL A O 1
ATOM 1730 N N . ARG A 1 238 ? -33.590 7.045 12.772 1.00 64.12 238 ARG A N 1
ATOM 1731 C CA . ARG A 1 238 ? -33.722 7.557 14.141 1.00 64.12 238 ARG A CA 1
ATOM 1732 C C . ARG A 1 238 ? -34.904 8.523 14.218 1.00 64.12 238 ARG A C 1
ATOM 1734 O O . ARG A 1 238 ? -35.830 8.235 14.965 1.00 64.12 238 ARG A O 1
ATOM 1741 N N . SER A 1 239 ? -34.940 9.564 13.379 1.00 63.38 239 SER A N 1
ATOM 1742 C CA . SER A 1 239 ? -36.037 10.548 13.335 1.00 63.38 239 SER A CA 1
ATOM 1743 C C . SER A 1 239 ? -37.420 9.903 13.173 1.00 63.38 239 SER A C 1
ATOM 1745 O O . SER A 1 239 ? -38.359 10.287 13.866 1.00 63.38 239 SER A O 1
ATOM 1747 N N . TYR A 1 240 ? -37.559 8.904 12.295 1.00 62.97 240 TYR A N 1
ATOM 1748 C CA . TYR A 1 240 ? -38.834 8.201 12.105 1.00 62.97 240 TYR A CA 1
ATOM 1749 C C . TYR A 1 240 ? -39.227 7.330 13.308 1.00 62.97 240 TYR A C 1
ATOM 1751 O O . TYR A 1 240 ? -40.411 7.223 13.635 1.00 62.97 240 TYR A O 1
ATOM 1759 N N . MET A 1 241 ? -38.257 6.722 13.991 1.00 61.59 241 MET A N 1
ATOM 1760 C CA . MET A 1 241 ? -38.508 5.939 15.203 1.00 61.59 241 MET A CA 1
ATOM 1761 C C . MET A 1 241 ? -38.888 6.835 16.396 1.00 61.59 241 MET A C 1
ATOM 1763 O O . MET A 1 241 ? -39.734 6.428 17.196 1.00 61.59 241 MET A O 1
ATOM 1767 N N . GLU A 1 242 ? -38.351 8.063 16.488 1.00 65.56 242 GLU A N 1
ATOM 1768 C CA . GLU A 1 242 ? -38.768 9.050 17.502 1.00 65.56 242 GLU A CA 1
ATOM 1769 C C . GLU A 1 242 ? -40.247 9.436 17.331 1.00 65.56 242 GLU A C 1
ATOM 1771 O O . GLU A 1 242 ? -41.007 9.464 18.303 1.00 65.56 242 GLU A O 1
ATOM 1776 N N . GLU A 1 243 ? -40.683 9.681 16.090 1.00 64.06 243 GLU A N 1
ATOM 1777 C CA . GLU A 1 243 ? -42.080 10.014 15.791 1.00 64.06 243 GLU A CA 1
ATOM 1778 C C . GLU A 1 243 ? -43.032 8.846 16.098 1.00 64.06 243 GLU A C 1
ATOM 1780 O O . GLU A 1 243 ? -44.099 9.057 16.688 1.00 64.06 243 GLU A O 1
ATOM 1785 N N . LEU A 1 244 ? -42.643 7.604 15.776 1.00 62.81 244 LEU A N 1
ATOM 1786 C CA . LEU A 1 244 ? -43.465 6.418 16.050 1.00 62.81 244 LEU A CA 1
ATOM 1787 C C . LEU A 1 244 ? -43.647 6.144 17.551 1.00 62.81 244 LEU A C 1
ATOM 1789 O O . LEU A 1 244 ? -44.717 5.687 17.959 1.00 62.81 244 LEU A O 1
ATOM 1793 N N . ALA A 1 245 ? -42.636 6.427 18.378 1.00 67.88 245 ALA A N 1
ATOM 1794 C CA . ALA A 1 245 ? -42.686 6.170 19.818 1.00 67.88 245 ALA A CA 1
ATOM 1795 C C . ALA A 1 245 ? -43.686 7.079 20.560 1.00 67.88 245 ALA A C 1
ATOM 1797 O O . ALA A 1 245 ? -44.285 6.669 21.557 1.00 67.88 245 ALA A O 1
ATOM 1798 N N . ILE A 1 246 ? -43.904 8.304 20.069 1.00 69.50 246 ILE A N 1
ATOM 1799 C CA . ILE A 1 246 ? -44.755 9.315 20.723 1.00 69.50 246 ILE A CA 1
ATOM 1800 C C . ILE A 1 246 ? -46.199 9.278 20.184 1.00 69.50 246 ILE A C 1
ATOM 1802 O O . ILE A 1 246 ? -47.151 9.616 20.899 1.00 69.50 246 ILE A O 1
ATOM 1806 N N . LEU A 1 247 ? -46.387 8.804 18.947 1.00 72.31 247 LEU A N 1
ATOM 1807 C CA . LEU A 1 247 ? -47.677 8.734 18.257 1.00 72.31 247 LEU A CA 1
ATOM 1808 C C . LEU A 1 247 ? -48.815 8.047 19.049 1.00 72.31 247 LEU A C 1
ATOM 1810 O O . LEU A 1 247 ? -49.886 8.655 19.158 1.00 72.31 247 LEU A O 1
ATOM 1814 N N . PRO A 1 248 ? -48.653 6.846 19.651 1.00 73.31 248 PRO A N 1
ATOM 1815 C CA . PRO A 1 248 ? -49.749 6.199 20.384 1.00 73.31 248 PRO A CA 1
ATOM 1816 C C . PRO A 1 248 ? -50.222 7.020 21.594 1.00 73.31 248 PRO A C 1
ATOM 1818 O O . PRO A 1 248 ? -51.413 7.032 21.917 1.00 73.31 248 PRO A O 1
ATOM 1821 N N . PHE A 1 249 ? -49.320 7.767 22.232 1.00 71.44 249 PHE A N 1
ATOM 1822 C CA . PHE A 1 249 ? -49.666 8.610 23.371 1.00 71.44 249 PHE A CA 1
ATOM 1823 C C . PHE A 1 249 ? -50.396 9.893 22.957 1.00 71.44 249 PHE A C 1
ATOM 1825 O O . PHE A 1 249 ? -51.341 10.302 23.635 1.00 71.44 249 PHE A O 1
ATOM 1832 N N . LEU A 1 250 ? -50.019 10.500 21.826 1.00 74.75 250 LEU A N 1
ATOM 1833 C CA . LEU A 1 250 ? -50.734 11.651 21.258 1.00 74.75 250 LEU A CA 1
ATOM 1834 C C . LEU A 1 250 ? -52.162 11.282 20.839 1.00 74.75 250 LEU A C 1
ATOM 1836 O O . LEU A 1 250 ? -53.093 12.049 21.086 1.00 74.75 250 LEU A O 1
ATOM 1840 N N . VAL A 1 251 ? -52.356 10.086 20.274 1.00 77.44 251 VAL A N 1
ATOM 1841 C CA . VAL A 1 251 ? -53.690 9.564 19.936 1.00 77.44 251 VAL A CA 1
ATOM 1842 C C . VAL A 1 251 ? -54.544 9.391 21.195 1.00 77.44 251 VAL A C 1
ATOM 1844 O O . VAL A 1 251 ? -55.686 9.851 21.234 1.00 77.44 251 VAL A O 1
ATOM 1847 N N . MET A 1 252 ? -53.994 8.799 22.260 1.00 76.12 252 MET A N 1
ATOM 1848 C CA . MET A 1 252 ? -54.704 8.655 23.536 1.00 76.12 252 MET A CA 1
ATOM 1849 C C . MET A 1 252 ? -55.065 10.016 24.158 1.00 76.12 252 MET A C 1
ATOM 1851 O O . MET A 1 252 ? -56.183 10.196 24.648 1.00 76.12 252 MET A O 1
ATOM 1855 N N . LEU A 1 253 ? -54.154 10.992 24.099 1.00 78.06 253 LEU A N 1
ATOM 1856 C CA . LEU A 1 253 ? -54.388 12.358 24.570 1.00 78.06 253 LEU A CA 1
ATOM 1857 C C . LEU A 1 253 ? -55.532 13.038 23.801 1.00 78.06 253 LEU A C 1
ATOM 1859 O O . LEU A 1 253 ? -56.412 13.642 24.417 1.00 78.06 253 LEU A O 1
ATOM 1863 N N . ALA A 1 254 ? -55.554 12.903 22.473 1.00 77.38 254 ALA A N 1
ATOM 1864 C CA . ALA A 1 254 ? -56.609 13.454 21.626 1.00 77.38 254 ALA A CA 1
ATOM 1865 C C . ALA A 1 254 ? -57.984 12.846 21.954 1.00 77.38 254 ALA A C 1
ATOM 1867 O O . ALA A 1 254 ? -58.963 13.583 22.081 1.00 77.38 254 ALA A O 1
ATOM 1868 N N . ILE A 1 255 ? -58.054 11.526 22.171 1.00 77.38 255 ILE A N 1
ATOM 1869 C CA . ILE A 1 255 ? -59.288 10.833 22.578 1.00 77.38 255 ILE A CA 1
ATOM 1870 C C . ILE A 1 255 ? -59.778 11.351 23.936 1.00 77.38 255 ILE A C 1
ATOM 1872 O O . ILE A 1 255 ? -60.955 11.680 24.084 1.00 77.38 255 ILE A O 1
ATOM 1876 N N . LEU A 1 256 ? -58.889 11.475 24.925 1.00 74.25 256 LEU A N 1
ATOM 1877 C CA . LEU A 1 256 ? -59.256 11.963 26.257 1.00 74.25 256 LEU A CA 1
ATOM 1878 C C . LEU A 1 256 ? -59.771 13.408 26.222 1.00 74.25 256 LEU A C 1
ATOM 1880 O O . LEU A 1 256 ? -60.795 13.708 26.838 1.00 74.25 256 LEU A O 1
ATOM 1884 N N . LEU A 1 257 ? -59.102 14.294 25.478 1.00 78.31 257 LEU A N 1
ATOM 1885 C CA . LEU A 1 257 ? -59.532 15.684 25.303 1.00 78.31 257 LEU A CA 1
ATOM 1886 C C . LEU A 1 257 ? -60.886 15.777 24.588 1.00 78.31 257 LEU A C 1
ATOM 1888 O O . LEU A 1 257 ? -61.747 16.552 25.006 1.00 78.31 257 LEU A O 1
ATOM 1892 N N . TYR A 1 258 ? -61.099 14.952 23.561 1.00 79.69 258 TYR A N 1
ATOM 1893 C CA . TYR A 1 258 ? -62.361 14.877 22.829 1.00 79.69 258 TYR A CA 1
ATOM 1894 C C . TYR A 1 258 ? -63.526 14.451 23.734 1.00 79.69 258 TYR A C 1
ATOM 1896 O O . TYR A 1 258 ? -64.569 15.107 23.744 1.00 79.69 258 TYR A O 1
ATOM 1904 N N . VAL A 1 259 ? -63.333 13.414 24.561 1.00 73.50 259 VAL A N 1
ATOM 1905 C CA . VAL A 1 259 ? -64.353 12.943 25.516 1.00 73.50 259 VAL A CA 1
ATOM 1906 C C . VAL A 1 259 ? -64.679 14.015 26.562 1.00 73.50 259 VAL A C 1
ATOM 1908 O O . VAL A 1 259 ? -65.850 14.256 26.853 1.00 73.50 259 VAL A O 1
ATOM 1911 N N . VAL A 1 260 ? -63.675 14.717 27.098 1.00 74.62 260 VAL A N 1
ATOM 1912 C CA . VAL A 1 260 ? -63.897 15.816 28.061 1.00 74.62 260 VAL A CA 1
ATOM 1913 C C . VAL A 1 260 ? -64.690 16.974 27.438 1.00 74.62 260 VAL A C 1
ATOM 1915 O O . VAL A 1 260 ? -65.533 17.585 28.116 1.00 74.62 260 VAL A O 1
ATOM 1918 N N . TRP A 1 261 ? -64.413 17.280 26.167 1.00 75.38 261 TRP A N 1
ATOM 1919 C CA . TRP A 1 261 ? -64.998 18.407 25.443 1.00 75.38 261 TRP A CA 1
ATOM 1920 C C . TRP A 1 261 ? -66.457 18.161 25.032 1.00 75.38 261 TRP A C 1
ATOM 1922 O O . TRP A 1 261 ? -67.307 19.004 25.319 1.00 75.38 261 TRP A O 1
ATOM 1932 N N . ILE A 1 262 ? -66.772 17.008 24.430 1.00 69.62 262 ILE A N 1
ATOM 1933 C CA . ILE A 1 262 ? -68.115 16.717 23.890 1.00 69.62 262 ILE A CA 1
ATOM 1934 C C . ILE A 1 262 ? -69.104 16.225 24.933 1.00 69.62 262 ILE A C 1
ATOM 1936 O O . ILE A 1 262 ? -70.299 16.510 24.815 1.00 69.62 262 ILE A O 1
ATOM 1940 N N . ASP A 1 263 ? -68.652 15.487 25.946 1.00 68.75 263 ASP A N 1
ATOM 1941 C CA . ASP A 1 263 ? -69.603 14.792 26.798 1.00 68.75 263 ASP A CA 1
ATOM 1942 C C . ASP A 1 263 ? -70.271 15.761 27.789 1.00 68.75 263 ASP A C 1
ATOM 1944 O O . ASP A 1 263 ? -69.705 16.190 28.806 1.00 68.75 263 ASP A O 1
ATOM 1948 N N . SER A 1 264 ? -71.494 16.166 27.445 1.00 64.38 264 SER A N 1
ATOM 1949 C CA . SER A 1 264 ? -72.346 17.056 28.239 1.00 64.38 264 SER A CA 1
ATOM 1950 C C . SER A 1 264 ? -72.957 16.360 29.459 1.00 64.38 264 SER A C 1
ATOM 1952 O O . SER A 1 264 ? -73.407 17.044 30.379 1.00 64.38 264 SER A O 1
ATOM 1954 N N . TYR A 1 265 ? -72.899 15.024 29.517 1.00 65.56 265 TYR A N 1
ATOM 1955 C CA . TYR A 1 265 ? -73.408 14.220 30.630 1.00 65.56 265 TYR A CA 1
ATOM 1956 C C . TYR A 1 265 ? -72.385 14.030 31.758 1.00 65.56 265 TYR A C 1
ATOM 1958 O O . TYR A 1 265 ? -72.737 13.581 32.853 1.00 65.56 265 TYR A O 1
ATOM 1966 N N . LEU A 1 266 ? -71.117 14.393 31.541 1.00 67.50 266 LEU A N 1
ATOM 1967 C CA . LEU A 1 266 ? -70.097 14.305 32.580 1.00 67.50 266 LEU A CA 1
ATOM 1968 C C . LEU A 1 266 ? -70.252 15.425 33.623 1.00 67.50 266 LEU A C 1
ATOM 1970 O O . LEU A 1 266 ? -70.177 16.616 33.307 1.00 67.50 266 LEU A O 1
ATOM 1974 N N . SER A 1 267 ? -70.390 15.046 34.897 1.00 77.50 267 SER A N 1
ATOM 1975 C CA . SER A 1 267 ? -70.437 16.001 36.011 1.00 77.50 267 SER A CA 1
ATOM 1976 C C . SER A 1 267 ? -69.129 16.797 36.141 1.00 77.50 267 SER A C 1
ATOM 1978 O O . SER A 1 267 ? -68.054 16.331 35.750 1.00 77.50 267 SER A O 1
ATOM 1980 N N . ARG A 1 268 ? -69.186 17.999 36.739 1.00 75.44 268 ARG A N 1
ATOM 1981 C CA . ARG A 1 268 ? -67.998 18.863 36.929 1.00 75.44 268 ARG A CA 1
ATOM 1982 C C . ARG A 1 268 ? -66.850 18.155 37.659 1.00 75.44 268 ARG A C 1
ATOM 1984 O O . ARG A 1 268 ? -65.690 18.387 37.330 1.00 75.44 268 ARG A O 1
ATOM 1991 N N . GLU A 1 269 ? -67.164 17.292 38.621 1.00 77.12 269 GLU A N 1
ATOM 1992 C CA . GLU A 1 269 ? -66.164 16.506 39.354 1.00 77.12 269 GLU A CA 1
ATOM 1993 C C . GLU A 1 269 ? -65.494 15.457 38.462 1.00 77.12 269 GLU A C 1
ATOM 1995 O O . GLU A 1 269 ? -64.270 15.344 38.467 1.00 77.12 269 GLU A O 1
ATOM 2000 N N . ARG A 1 270 ? -66.260 14.762 37.611 1.00 75.81 270 ARG A N 1
ATOM 2001 C CA . ARG A 1 270 ? -65.708 13.790 36.657 1.00 75.81 270 ARG A CA 1
ATOM 2002 C C . ARG A 1 270 ? -64.851 14.463 35.585 1.00 75.81 270 ARG A C 1
ATOM 2004 O O . ARG A 1 270 ? -63.781 13.951 35.272 1.00 75.81 270 ARG A O 1
ATOM 2011 N N . LYS A 1 271 ? -65.243 15.649 35.095 1.00 75.00 271 LYS A N 1
ATOM 2012 C CA . LYS A 1 271 ? -64.411 16.431 34.158 1.00 75.00 271 LYS A CA 1
ATOM 2013 C C . LYS A 1 271 ? -63.089 16.859 34.792 1.00 75.00 271 LYS A C 1
ATOM 2015 O O . LYS A 1 271 ? -62.059 16.787 34.133 1.00 75.00 271 LYS A O 1
ATOM 2020 N N . ARG A 1 272 ? -63.094 17.247 36.075 1.00 76.88 272 ARG A N 1
ATOM 2021 C CA . ARG A 1 272 ? -61.862 17.551 36.824 1.00 76.88 272 ARG A CA 1
ATOM 2022 C C . ARG A 1 272 ? -60.951 16.332 36.940 1.00 76.88 272 ARG A C 1
ATOM 2024 O O . ARG A 1 272 ? -59.764 16.464 36.673 1.00 76.88 272 ARG A O 1
ATOM 2031 N N . ILE A 1 273 ? -61.492 15.162 37.288 1.00 77.44 273 ILE A N 1
ATOM 2032 C CA . ILE A 1 273 ? -60.715 13.913 37.373 1.00 77.44 273 ILE A CA 1
ATOM 2033 C C . ILE A 1 273 ? -60.109 13.557 36.009 1.00 77.44 273 ILE A C 1
ATOM 2035 O O . ILE A 1 273 ? -58.924 13.254 35.928 1.00 77.44 273 ILE A O 1
ATOM 2039 N N . MET A 1 274 ? -60.880 13.664 34.925 1.00 74.56 274 MET A N 1
ATOM 2040 C CA . MET A 1 274 ? -60.358 13.417 33.579 1.00 74.56 274 MET A CA 1
ATOM 2041 C C . MET A 1 274 ? -59.287 14.430 33.159 1.00 74.56 274 MET A C 1
ATOM 2043 O O . MET A 1 274 ? -58.315 14.037 32.525 1.00 74.56 274 MET A O 1
ATOM 2047 N N . LEU A 1 275 ? -59.403 15.702 33.557 1.00 77.38 275 LEU A N 1
ATOM 2048 C CA . LEU A 1 275 ? -58.355 16.699 33.317 1.00 77.38 275 LEU A CA 1
ATOM 2049 C C . LEU A 1 275 ? -57.049 16.340 34.042 1.00 77.38 275 LEU A C 1
ATOM 2051 O O . LEU A 1 275 ? -55.969 16.506 33.484 1.00 77.38 275 LEU A O 1
ATOM 2055 N N . TRP A 1 276 ? -57.141 15.813 35.267 1.00 78.69 276 TRP A N 1
ATOM 2056 C CA . TRP A 1 276 ? -55.979 15.308 36.001 1.00 78.69 276 TRP A CA 1
ATOM 2057 C C . TRP A 1 276 ? -55.353 14.086 35.326 1.00 78.69 276 TRP A C 1
ATOM 2059 O O . TRP A 1 276 ? -54.131 14.002 35.260 1.00 78.69 276 TRP A O 1
ATOM 2069 N N . ILE A 1 277 ? -56.162 13.180 34.769 1.00 76.94 277 ILE A N 1
ATOM 2070 C CA . ILE A 1 277 ? -55.669 12.041 33.977 1.00 76.94 277 ILE A CA 1
ATOM 2071 C C . ILE A 1 277 ? -54.965 12.532 32.705 1.00 76.94 277 ILE A C 1
ATOM 2073 O O . ILE A 1 277 ? -53.888 12.045 32.382 1.00 76.94 277 ILE A O 1
ATOM 2077 N N . VAL A 1 278 ? -55.522 13.531 32.017 1.00 77.62 278 VAL A N 1
ATOM 2078 C CA . VAL A 1 278 ? -54.892 14.174 30.852 1.00 77.62 278 VAL A CA 1
ATOM 2079 C C . VAL A 1 278 ? -53.540 14.788 31.221 1.00 77.62 278 VAL A C 1
ATOM 2081 O O . VAL A 1 278 ? -52.563 14.560 30.517 1.00 77.62 278 VAL A O 1
ATOM 2084 N N . LEU A 1 279 ? -53.457 15.520 32.337 1.00 76.81 279 LEU A N 1
ATOM 2085 C CA . LEU A 1 279 ? -52.203 16.110 32.819 1.00 76.81 279 LEU A CA 1
ATOM 2086 C C . LEU A 1 279 ? -51.174 15.046 33.221 1.00 76.81 279 LEU A C 1
ATOM 2088 O O . LEU A 1 279 ? -49.993 15.201 32.922 1.00 76.81 279 LEU A O 1
ATOM 2092 N N . LEU A 1 280 ? -51.617 13.954 33.851 1.00 78.75 280 LEU A N 1
ATOM 2093 C CA . LEU A 1 280 ? -50.765 12.814 34.184 1.00 78.75 280 LEU A CA 1
ATOM 2094 C C . LEU A 1 280 ? -50.193 12.173 32.913 1.00 78.75 280 LEU A C 1
ATOM 2096 O O . LEU A 1 280 ? -48.982 12.011 32.802 1.00 78.75 280 LEU A O 1
ATOM 2100 N N . VAL A 1 281 ? -51.042 11.872 31.930 1.00 75.50 281 VAL A N 1
ATOM 2101 C CA . VAL A 1 281 ? -50.616 11.340 30.628 1.00 75.50 281 VAL A CA 1
ATOM 2102 C C . VAL A 1 281 ? -49.630 12.292 29.950 1.00 75.50 281 VAL A C 1
ATOM 2104 O O . VAL A 1 281 ? -48.590 11.845 29.481 1.00 75.50 281 VAL A O 1
ATOM 2107 N N . LEU A 1 282 ? -49.899 13.602 29.955 1.00 75.75 282 LEU A N 1
ATOM 2108 C CA . LEU A 1 282 ? -49.000 14.607 29.382 1.00 75.75 282 LEU A CA 1
ATOM 2109 C C . LEU A 1 282 ? -47.626 14.611 30.071 1.00 75.75 282 LEU A C 1
ATOM 2111 O O . LEU A 1 282 ? -46.598 14.697 29.403 1.00 75.75 282 LEU A O 1
ATOM 2115 N N . SER A 1 283 ? -47.604 14.487 31.401 1.00 76.31 283 SER A N 1
ATOM 2116 C CA . SER A 1 283 ? -46.360 14.416 32.174 1.00 76.31 283 SER A CA 1
ATOM 2117 C C . SER A 1 283 ? -45.554 13.153 31.874 1.00 76.31 283 SER A C 1
ATOM 2119 O O . SER A 1 283 ? -44.340 13.242 31.734 1.00 76.31 283 SER A O 1
ATOM 2121 N N . LEU A 1 284 ? -46.216 12.007 31.681 1.00 73.31 284 LEU A N 1
ATOM 2122 C CA . LEU A 1 284 ? -45.563 10.750 31.302 1.00 73.31 284 LEU A CA 1
ATOM 2123 C C . LEU A 1 284 ? -44.976 10.813 29.886 1.00 73.31 284 LEU A C 1
ATOM 2125 O O . LEU A 1 284 ? -43.869 10.331 29.668 1.00 73.31 284 LEU A O 1
ATOM 2129 N N . ILE A 1 285 ? -45.675 11.453 28.942 1.00 73.38 285 ILE A N 1
ATOM 2130 C CA . ILE A 1 285 ? -45.158 11.709 27.587 1.00 73.38 285 ILE A CA 1
ATOM 2131 C C . ILE A 1 285 ? -43.897 12.574 27.654 1.00 73.38 285 ILE A C 1
ATOM 2133 O O . ILE A 1 285 ? -42.891 12.245 27.030 1.00 73.38 285 ILE A O 1
ATOM 2137 N N . LEU A 1 286 ? -43.940 13.663 28.429 1.00 75.00 286 LEU A N 1
ATOM 2138 C CA . LEU A 1 286 ? -42.803 14.566 28.603 1.00 75.00 286 LEU A CA 1
ATOM 2139 C C . LEU A 1 286 ? -41.620 13.864 29.274 1.00 75.00 286 LEU A C 1
ATOM 2141 O O . LEU A 1 286 ? -40.499 14.007 28.801 1.00 75.00 286 LEU A O 1
ATOM 2145 N N . GLN A 1 287 ? -41.866 13.084 30.329 1.00 74.25 287 GLN A N 1
ATOM 2146 C CA . GLN A 1 287 ? -40.818 12.356 31.038 1.00 74.25 287 GLN A CA 1
ATOM 2147 C C . GLN A 1 287 ? -40.142 11.325 30.125 1.00 74.25 287 GLN A C 1
ATOM 2149 O O . GLN A 1 287 ? -38.916 11.324 30.017 1.00 74.25 287 GLN A O 1
ATOM 2154 N N . ASN A 1 288 ? -40.928 10.530 29.391 1.00 70.19 288 ASN A N 1
ATOM 2155 C CA . ASN A 1 288 ? -40.403 9.553 28.438 1.00 70.19 288 ASN A CA 1
ATOM 2156 C C . ASN A 1 288 ? -39.598 10.236 27.316 1.00 70.19 288 ASN A C 1
ATOM 2158 O O . ASN A 1 288 ? -38.494 9.812 26.994 1.00 70.19 288 ASN A O 1
ATOM 2162 N N . TYR A 1 289 ? -40.087 11.363 26.785 1.00 70.44 289 TYR A N 1
ATOM 2163 C CA . TYR A 1 289 ? -39.349 12.155 25.797 1.00 70.44 289 TYR A CA 1
ATOM 2164 C C . TYR A 1 289 ? -38.016 12.691 26.345 1.00 70.44 289 TYR A C 1
ATOM 2166 O O . TYR A 1 289 ? -37.003 12.671 25.647 1.00 70.44 289 TYR A O 1
ATOM 2174 N N . THR A 1 290 ? -37.987 13.148 27.602 1.00 69.44 290 THR A N 1
ATOM 2175 C CA . THR A 1 290 ? -36.756 13.650 28.230 1.00 69.44 290 THR A CA 1
ATOM 2176 C C . THR A 1 290 ? -35.746 12.550 28.547 1.00 69.44 290 THR A C 1
ATOM 2178 O O . THR A 1 290 ? -34.559 12.748 28.298 1.00 69.44 290 THR A O 1
ATOM 2181 N N . GLU A 1 291 ? -36.187 11.396 29.056 1.00 69.19 291 GLU A N 1
ATOM 2182 C CA . GLU A 1 291 ? -35.318 10.249 29.356 1.00 69.19 291 GLU A CA 1
ATOM 2183 C C . GLU A 1 291 ? -34.736 9.657 28.066 1.00 69.19 291 GLU A C 1
ATOM 2185 O O . GLU A 1 291 ? -33.531 9.413 27.982 1.00 69.19 291 GLU A O 1
ATOM 2190 N N . TYR A 1 292 ? -35.559 9.547 27.021 1.00 65.00 292 TYR A N 1
ATOM 2191 C CA . TYR A 1 292 ? -35.120 9.131 25.693 1.00 65.00 292 TYR A CA 1
ATOM 2192 C C . TYR A 1 292 ? -34.081 10.100 25.099 1.00 65.00 292 TYR A C 1
ATOM 2194 O O . TYR A 1 292 ? -32.996 9.667 24.710 1.00 65.00 292 TYR A O 1
ATOM 2202 N N . ARG A 1 293 ? -34.329 11.421 25.126 1.00 64.44 293 ARG A N 1
ATOM 2203 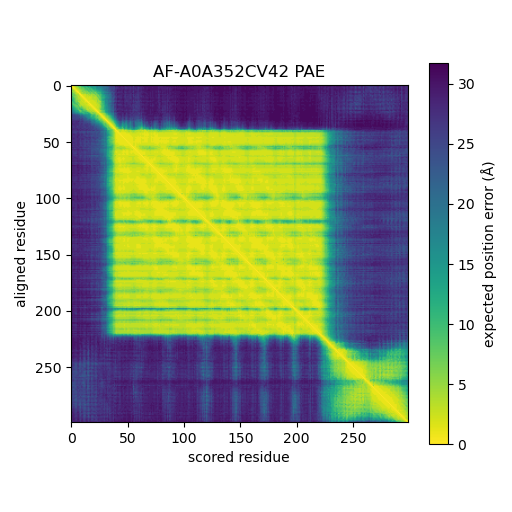C CA . ARG A 1 293 ? -33.354 12.442 24.678 1.00 64.44 293 ARG A CA 1
ATOM 2204 C C . ARG A 1 293 ? -32.039 12.408 25.460 1.00 64.44 293 ARG A C 1
ATOM 2206 O O . ARG A 1 293 ? -30.990 12.610 24.857 1.00 64.44 293 ARG A O 1
ATOM 2213 N N . MET A 1 294 ? -32.079 12.158 26.769 1.00 62.78 294 MET A N 1
ATOM 2214 C CA . MET A 1 294 ? -30.871 12.080 27.601 1.00 62.78 294 MET A CA 1
ATOM 2215 C C . MET A 1 294 ? -30.053 10.812 27.332 1.00 62.78 294 MET A C 1
ATOM 2217 O O . MET A 1 294 ? -28.830 10.887 27.299 1.00 62.78 294 MET A O 1
ATOM 2221 N N . SER A 1 295 ? -30.701 9.672 27.068 1.00 61.06 295 SER A N 1
ATOM 2222 C CA . SER A 1 295 ? -30.003 8.425 26.718 1.00 61.06 295 SER A CA 1
ATOM 2223 C C . SER A 1 295 ? -29.237 8.493 25.388 1.00 61.06 295 SER A C 1
ATOM 2225 O O . SER A 1 295 ? -28.272 7.760 25.211 1.00 61.06 295 SER A O 1
ATOM 2227 N N . MET A 1 296 ? -29.611 9.410 24.486 1.00 55.19 296 MET A N 1
ATOM 2228 C CA . MET A 1 296 ? -28.980 9.588 23.169 1.00 55.19 296 MET A CA 1
ATOM 2229 C C . MET A 1 296 ? -27.923 10.702 23.092 1.00 55.19 296 MET A C 1
ATOM 2231 O O . MET A 1 296 ? -27.382 10.927 22.017 1.00 55.19 296 MET A O 1
ATOM 2235 N N . GLN A 1 297 ? -27.642 11.421 24.186 1.00 52.19 297 GLN A N 1
ATOM 2236 C CA . GLN A 1 297 ? -26.520 12.378 24.272 1.00 52.19 297 GLN A CA 1
ATOM 2237 C C . GLN A 1 297 ? -25.282 11.793 24.977 1.00 52.19 297 GLN A C 1
ATOM 2239 O O . GLN A 1 297 ? -24.285 12.494 25.128 1.00 52.19 297 GLN A O 1
ATOM 2244 N N . VAL A 1 298 ? -25.372 10.554 25.470 1.00 49.50 298 VAL A N 1
ATOM 2245 C CA . VAL A 1 298 ? -24.349 9.902 26.313 1.00 49.50 298 VAL A CA 1
ATOM 2246 C C . VAL A 1 298 ? -23.737 8.660 25.636 1.00 49.50 298 VAL A C 1
ATOM 2248 O O . VAL A 1 298 ? -22.792 8.089 26.172 1.00 49.50 298 VAL A O 1
ATOM 2251 N N . GLY A 1 299 ? -24.246 8.262 24.469 1.00 40.81 299 GLY A N 1
ATOM 2252 C CA . GLY A 1 299 ? -23.581 7.349 23.533 1.00 40.81 299 GLY A CA 1
ATOM 2253 C C . GLY A 1 299 ? -23.101 8.165 22.351 1.00 40.81 299 GLY A C 1
ATOM 2254 O O . GLY A 1 299 ? -21.926 7.981 21.990 1.00 40.81 299 GLY A O 1
#

Secondary structure (DSSP, 8-state):
-HHHHHHHHHHHHHHHHHHHHHHHHS-----------PPP--SHHHHHHHHHHPPTTEEEE--S-EE--TTPPPEEE-TT-EEEEE-TT-EEE---SS--TT--SEEE-TT-EEEEE--SSS--EEE--EEEE-SSEEESSEEEE-S-EE-S-EEEEE-SSEEESSEEEE-SSEE-S-EESSB-SSEEE-TT-EEEEETTSB-S-B-SB-SSEEESSEEEEEPPPP----TTS-HHHHHHHHHHHHHHHHHHHHHHHHHHHH-TTS-HHHHHHHHHHHHHHHHHHHHHHHHHHHHTS--

Mean predicted aligned error: 15.8 Å

Sequence (299 aa):
MKILYKKGIAAVCRIAALYFMAFLIGACPVAAEEEQKTPGIHTWADLQEAINESGPGELITLTGNLTALSSDSGLMIPAGKHLTLDLNGYVLDRNLDSWGEFGSVIQVNAGAVLTVRDSSVSGGTITGGYHNNGGGILNRGTLILESGRITGNTVLHTGGGISNDGTAILLGGSITGNEALLNGGGVCNKPKGHMTICADVVSGNQAPEYDDVFNQGTLTLQEAEPEEFHFEDMTVVRSYMEELAILPFLVMLAILLYVVWIDSYLSRERKRIMLWIVLLVLSLILQNYTEYRMSMQVG

Solvent-accessible surface area (backbone atoms only — not comparable to full-atom values): 14831 Å² total; per-residue (Å²): 125,78,69,66,59,58,56,52,54,58,51,52,53,51,53,52,51,51,55,55,50,52,59,65,72,66,61,64,78,72,68,71,75,70,77,75,74,65,79,74,39,72,43,55,64,48,45,46,48,50,60,72,69,50,54,83,69,34,76,46,65,46,72,48,64,29,64,42,53,94,87,55,67,35,44,65,42,54,60,74,39,30,36,31,42,28,31,49,39,22,41,44,29,38,66,43,95,54,82,35,99,54,19,20,31,31,35,34,30,56,66,13,37,43,35,36,31,33,83,39,90,79,46,5,36,35,21,23,4,15,14,59,49,1,0,20,31,27,31,42,14,37,40,35,31,56,28,30,33,29,31,57,5,32,14,65,34,29,0,0,19,28,20,30,52,20,39,37,38,36,69,36,39,38,26,31,52,6,31,9,68,39,33,1,0,13,29,20,32,35,70,73,9,38,35,38,36,26,75,82,24,56,42,74,24,36,28,84,40,46,25,29,65,32,77,61,33,51,77,43,83,39,78,68,75,72,76,74,80,62,75,76,78,43,58,68,58,50,55,53,52,58,53,60,70,49,46,68,57,53,53,51,50,52,52,52,54,48,51,63,71,68,48,81,84,58,50,76,68,55,46,51,52,50,50,51,50,50,52,50,53,52,49,52,52,51,50,52,52,49,54,54,56,54,63,66,77,76,113

Foldseek 3Di:
DVPVVVVVVVVVVVVVVVVVVVVVVPCPPPPPPPPPVQPAPDEPVSVLVCLVPDDAAEEDEHPEAYEDDPPDAARENDAPAHYEYALQLYEQAPQDPEEDQRQENYEYAANYEYEYHYPYPNFYEQEHGEYQAARHYEYPYEYEYQEGEQAHAEHAAEARHYEFLEEYEAQDYAQAHAEYAAEASRYEADQNYAYEHEPPRWDHADYPYHRTYHYNHHYHYDYRPPPPPPPVVPPVVVVVVLCVVLVVLVVVLVVLVVCLPPDPPDDPVRSVVSVVVSVVSVVVSVVVNVVVVVVVVVD

pLDDT: mean 81.39, std 19.98, range [33.53, 98.75]

Radius of gyration: 32.55 Å; Cα contacts (8 Å, |Δi|>4): 676; chains: 1; bounding box: 92×51×85 Å